Protein AF-A0A950SXI9-F1 (afdb_monomer_lite)

Foldseek 3Di:
DDDPVPDDDPVVVVLVVCCQALPQVSCCVQVVDGRDPHRHHNHVLVVDDDQDALCLLVLVVVLPPPADEEEDQDDRSVVVSVQVVNCVRNVHRSHQYYHYVVNPNFLDLVSVVVRCVSVVDQEEEDEDADPRQLNSLVVCVVPDDPNDHYYAYEHQYCDPVCPVVVVVSPHPHYHVGPSCVSVVSCVVVPPDDD

Radius of gyration: 19.96 Å; chains: 1; bounding box: 54×40×53 Å

Sequence (194 aa):
MVPASALPDYAVIGDLYHEYYWGAEEFRKRFGHEPRYLPDEQGLVHLEEMLYAPDFPERVRKAGIRHMGMITGRVGPEVDSALERMEAYSGERWWEVVIPADICAKPSPQALRMAINAVGALGGLFIGDTADDHDFVRYYREGKTVEEPEILGAMLVINEEEVELYKQRGADLIVSSVEDLLDCLLENMGVRSV

Structure (mmCIF, N/CA/C/O backbone):
data_AF-A0A950SXI9-F1
#
_entry.id   AF-A0A950SXI9-F1
#
loop_
_atom_site.group_PDB
_atom_site.id
_atom_site.type_symbol
_atom_site.label_atom_id
_atom_site.label_alt_id
_atom_site.label_comp_id
_atom_site.label_asym_id
_atom_site.label_entity_id
_atom_site.label_seq_id
_atom_site.pdbx_PDB_ins_code
_atom_site.Cartn_x
_atom_site.Cartn_y
_atom_site.Cartn_z
_atom_site.occupancy
_atom_site.B_iso_or_equiv
_atom_site.auth_seq_id
_atom_site.auth_comp_id
_atom_site.auth_asym_id
_atom_site.auth_atom_id
_atom_site.pdbx_PDB_model_num
ATOM 1 N N . MET A 1 1 ? 35.842 16.375 -10.011 1.00 79.94 1 MET A N 1
ATOM 2 C CA . MET A 1 1 ? 34.504 16.815 -10.459 1.00 79.94 1 MET A CA 1
ATOM 3 C C . MET A 1 1 ? 34.258 16.167 -11.810 1.00 79.94 1 MET A C 1
ATOM 5 O O . MET A 1 1 ? 35.128 16.281 -12.665 1.00 79.94 1 MET A O 1
ATOM 9 N N . VAL A 1 2 ? 33.171 15.411 -11.963 1.00 81.94 2 VAL A N 1
ATOM 10 C CA . VAL A 1 2 ? 32.841 14.740 -13.232 1.00 81.94 2 VAL A CA 1
ATOM 11 C C . VAL A 1 2 ? 32.305 15.797 -14.212 1.00 81.94 2 VAL A C 1
ATOM 13 O O . VAL A 1 2 ? 31.485 16.613 -13.789 1.00 81.94 2 VAL A O 1
ATOM 16 N N . PRO A 1 3 ? 32.771 15.856 -15.475 1.00 90.38 3 PRO A N 1
ATOM 17 C CA . PRO A 1 3 ? 32.240 16.795 -16.464 1.00 90.38 3 PRO A CA 1
ATOM 18 C C . PRO A 1 3 ? 30.741 16.584 -16.692 1.00 90.38 3 PRO A C 1
ATOM 20 O O . PRO A 1 3 ? 30.289 15.444 -16.730 1.00 90.38 3 PRO A O 1
ATOM 23 N N . ALA A 1 4 ? 29.980 17.658 -16.920 1.00 83.44 4 ALA A N 1
ATOM 24 C CA . ALA A 1 4 ? 28.536 17.561 -17.164 1.00 83.44 4 ALA A CA 1
ATOM 25 C C . ALA A 1 4 ? 28.190 16.662 -18.367 1.00 83.44 4 ALA A C 1
ATOM 27 O O . ALA A 1 4 ? 27.194 15.954 -18.336 1.00 83.44 4 ALA A O 1
ATOM 28 N N . SER A 1 5 ? 29.050 16.622 -19.389 1.00 86.25 5 SER A N 1
ATOM 29 C CA . SER A 1 5 ? 28.902 15.739 -20.555 1.00 86.25 5 SER A CA 1
ATOM 30 C C . SER A 1 5 ? 29.117 14.250 -20.260 1.00 86.25 5 SER A C 1
ATOM 32 O O . SER A 1 5 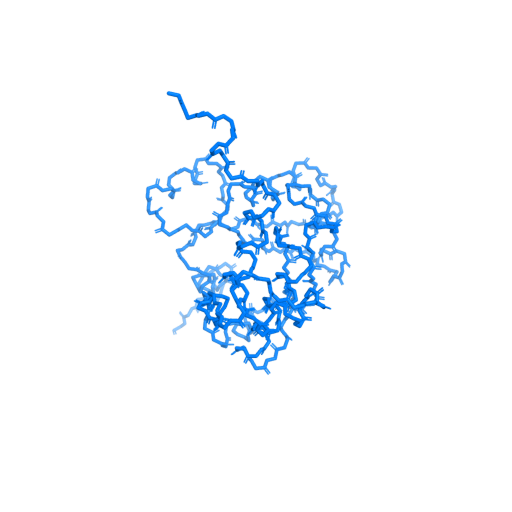? 28.838 13.422 -21.119 1.00 86.25 5 SER A O 1
ATOM 34 N N . ALA A 1 6 ? 29.647 13.910 -19.084 1.00 85.62 6 ALA A N 1
ATOM 35 C CA . ALA A 1 6 ? 29.816 12.538 -18.615 1.00 85.62 6 ALA A CA 1
ATOM 36 C C . ALA A 1 6 ? 28.732 12.129 -17.600 1.00 85.62 6 ALA A C 1
ATOM 38 O O . ALA A 1 6 ? 28.762 11.002 -17.109 1.00 85.62 6 ALA A O 1
ATOM 39 N N . LEU A 1 7 ? 27.796 13.028 -17.267 1.00 87.69 7 LEU A N 1
ATOM 40 C CA . LEU A 1 7 ? 26.631 12.689 -16.456 1.00 87.69 7 LEU A CA 1
ATOM 41 C C . LEU A 1 7 ? 25.569 12.028 -17.349 1.00 87.69 7 LEU A C 1
ATOM 43 O O . LEU A 1 7 ? 25.298 12.544 -18.435 1.00 87.69 7 LEU A O 1
ATOM 47 N N . PRO A 1 8 ? 24.966 10.907 -16.920 1.00 85.81 8 PRO A N 1
ATOM 48 C CA . PRO A 1 8 ? 23.865 10.299 -17.652 1.00 85.81 8 PRO A CA 1
ATOM 49 C C . PRO A 1 8 ? 22.666 11.243 -17.767 1.00 85.81 8 PRO A C 1
ATOM 51 O O . PRO A 1 8 ? 22.355 11.985 -16.833 1.00 85.81 8 PRO A O 1
ATOM 54 N N . ASP A 1 9 ? 21.977 11.182 -18.903 1.00 91.38 9 ASP A N 1
ATOM 55 C CA . ASP A 1 9 ? 20.706 11.876 -19.096 1.00 91.38 9 ASP A CA 1
ATOM 56 C C . ASP A 1 9 ? 19.629 11.255 -18.190 1.00 91.38 9 ASP A C 1
ATOM 58 O O . ASP A 1 9 ? 19.471 10.034 -18.142 1.00 91.38 9 ASP A O 1
ATOM 62 N N . TYR A 1 10 ? 18.897 12.094 -17.457 1.00 91.19 10 TYR A N 1
ATOM 63 C CA . TYR A 1 10 ? 17.911 11.639 -16.477 1.00 91.19 10 TYR A CA 1
ATOM 64 C C . TYR A 1 10 ? 16.765 10.839 -17.107 1.00 91.19 10 TYR A C 1
ATOM 66 O O . TYR A 1 10 ? 16.340 9.840 -16.531 1.00 91.19 10 TYR A O 1
ATOM 74 N N . ALA A 1 11 ? 16.292 11.236 -18.292 1.00 91.81 11 ALA A N 1
ATOM 75 C CA . ALA A 1 11 ? 15.234 10.512 -18.989 1.00 91.81 11 ALA A CA 1
ATOM 76 C C . ALA A 1 11 ? 15.728 9.128 -19.427 1.00 91.81 11 ALA A C 1
ATOM 78 O O . ALA A 1 11 ? 15.033 8.138 -19.234 1.00 91.81 11 ALA A O 1
ATOM 79 N N . VAL A 1 12 ? 16.974 9.044 -19.905 1.00 93.06 12 VAL A N 1
ATOM 80 C CA . VAL A 1 12 ? 17.599 7.762 -20.269 1.00 93.06 12 VAL A CA 1
ATOM 81 C C . VAL A 1 12 ? 17.732 6.836 -19.059 1.00 93.06 12 VAL A C 1
ATOM 83 O O . VAL A 1 12 ? 17.478 5.641 -19.175 1.00 93.06 12 VAL A O 1
ATOM 86 N N . ILE A 1 13 ? 18.117 7.367 -17.894 1.00 94.38 13 ILE A N 1
ATOM 87 C CA . ILE A 1 13 ? 18.177 6.572 -16.659 1.00 94.38 13 ILE A CA 1
ATOM 88 C C . ILE A 1 13 ? 16.782 6.112 -16.224 1.00 94.38 13 ILE A C 1
ATOM 90 O O . ILE A 1 13 ? 16.642 4.971 -15.792 1.00 94.38 13 ILE A O 1
ATOM 94 N N . GLY A 1 14 ? 15.764 6.964 -16.359 1.00 93.25 14 GLY A N 1
ATOM 95 C CA . GLY A 1 14 ? 14.375 6.603 -16.076 1.00 93.25 14 GLY A CA 1
ATOM 96 C C . GLY A 1 14 ? 13.875 5.460 -16.960 1.00 93.25 14 GLY A C 1
ATOM 97 O O . GLY A 1 14 ? 13.334 4.484 -16.445 1.00 93.25 14 GLY A O 1
ATOM 98 N N . ASP A 1 15 ? 14.107 5.536 -18.270 1.00 92.62 15 ASP A N 1
ATOM 99 C CA . ASP A 1 15 ? 13.732 4.473 -19.210 1.00 92.62 15 ASP A CA 1
ATOM 100 C C . ASP A 1 15 ? 14.469 3.168 -18.892 1.00 92.62 15 ASP A C 1
ATOM 102 O O . ASP A 1 15 ? 13.849 2.114 -18.779 1.00 92.62 15 ASP A O 1
ATOM 106 N N . LEU A 1 16 ? 15.785 3.241 -18.659 1.00 95.69 16 LEU A N 1
ATOM 107 C CA . LEU A 1 16 ? 16.586 2.072 -18.302 1.00 95.69 16 LEU A CA 1
ATOM 108 C C . LEU A 1 16 ? 16.106 1.425 -16.996 1.00 95.69 16 LEU A C 1
ATOM 110 O O . LEU A 1 16 ? 16.036 0.202 -16.913 1.00 95.69 16 LEU A O 1
ATOM 114 N N . TYR A 1 17 ? 15.766 2.232 -15.987 1.00 95.44 17 TYR A N 1
ATOM 115 C CA . TYR A 1 17 ? 15.197 1.747 -14.731 1.00 95.44 17 TYR A CA 1
ATOM 116 C C . TYR A 1 17 ? 13.885 0.998 -14.967 1.00 95.44 17 TYR A C 1
ATOM 118 O O . TYR A 1 17 ? 13.734 -0.120 -14.478 1.00 95.44 17 TYR A O 1
ATOM 126 N N . HIS A 1 18 ? 12.958 1.574 -15.737 1.00 95.25 18 HIS A N 1
ATOM 127 C CA . HIS A 1 18 ? 11.682 0.922 -16.016 1.00 95.25 18 HIS A CA 1
ATOM 128 C C . HIS A 1 18 ? 11.865 -0.365 -16.817 1.00 95.25 18 HIS A C 1
ATOM 130 O O . HIS A 1 18 ? 11.268 -1.374 -16.463 1.00 95.25 18 HIS A O 1
ATOM 136 N N . GLU A 1 19 ? 12.703 -0.372 -17.851 1.00 96.88 19 GLU A N 1
ATOM 137 C CA . GLU A 1 19 ? 12.958 -1.587 -18.628 1.00 96.88 19 GLU A CA 1
ATOM 138 C C . GLU A 1 19 ? 13.631 -2.678 -17.782 1.00 96.88 19 GLU A C 1
ATOM 140 O O . GLU A 1 19 ? 13.287 -3.848 -17.914 1.00 96.88 19 GLU A O 1
ATOM 145 N N . TYR A 1 20 ? 14.532 -2.312 -16.866 1.00 97.38 20 TYR A N 1
ATOM 146 C CA . TYR A 1 20 ? 15.183 -3.267 -15.964 1.00 97.38 20 TYR A CA 1
ATOM 147 C C . TYR A 1 20 ? 14.239 -3.796 -14.878 1.00 97.38 20 TYR A C 1
ATOM 149 O O . TYR A 1 20 ? 14.287 -4.969 -14.514 1.00 97.38 20 TYR A O 1
ATOM 157 N N . TYR A 1 21 ? 13.368 -2.941 -14.341 1.00 97.25 21 TYR A N 1
ATOM 158 C CA . TYR A 1 21 ? 12.413 -3.338 -13.315 1.00 97.25 21 TYR A CA 1
ATOM 159 C C . TYR A 1 21 ? 11.272 -4.173 -13.898 1.00 97.25 21 TYR A C 1
ATOM 161 O O . TYR A 1 21 ? 10.988 -5.260 -13.403 1.00 97.25 21 TYR A O 1
ATOM 169 N N . TRP A 1 22 ? 10.638 -3.694 -14.963 1.00 97.38 22 TRP A N 1
ATOM 170 C CA . TRP A 1 22 ? 9.491 -4.359 -15.572 1.00 97.38 22 TRP A CA 1
ATOM 171 C C . TRP A 1 22 ? 9.898 -5.539 -16.452 1.00 97.38 22 TRP A C 1
ATOM 173 O O . TRP A 1 22 ? 9.162 -6.514 -16.529 1.00 97.38 22 TRP A O 1
ATOM 183 N N . GLY A 1 23 ? 11.062 -5.478 -17.097 1.00 97.38 23 GLY A N 1
ATOM 184 C CA . GLY A 1 23 ? 11.413 -6.421 -18.152 1.00 97.38 23 GLY A CA 1
ATOM 185 C C . GLY A 1 23 ? 10.604 -6.184 -19.423 1.00 97.38 23 GLY A C 1
ATOM 186 O O . GLY A 1 23 ? 9.580 -5.500 -19.433 1.00 97.38 23 GLY A O 1
ATOM 187 N N . ALA A 1 24 ? 11.055 -6.757 -20.532 1.00 96.88 24 ALA A N 1
ATOM 188 C CA . ALA A 1 24 ? 10.532 -6.458 -21.859 1.00 96.88 24 ALA A CA 1
ATOM 189 C C . ALA A 1 24 ? 9.044 -6.807 -22.039 1.00 96.88 24 ALA A C 1
ATOM 191 O O . ALA A 1 24 ? 8.337 -6.147 -22.805 1.00 96.88 24 ALA A O 1
ATOM 192 N N . GLU A 1 25 ? 8.554 -7.863 -21.385 1.00 96.00 25 GLU A N 1
ATOM 193 C CA . GLU A 1 25 ? 7.154 -8.293 -21.487 1.00 96.00 25 GLU A CA 1
ATOM 194 C C . GLU A 1 25 ? 6.206 -7.355 -20.736 1.00 96.00 25 GLU A C 1
ATOM 196 O O . GLU A 1 25 ? 5.312 -6.770 -21.357 1.00 96.00 25 GLU A O 1
ATOM 201 N N . GLU A 1 26 ? 6.414 -7.158 -19.430 1.00 96.56 26 GLU A N 1
ATOM 202 C CA . GLU A 1 26 ? 5.565 -6.247 -18.661 1.00 96.56 26 GLU A CA 1
ATOM 203 C C . GLU A 1 26 ? 5.735 -4.807 -19.143 1.00 96.56 26 GLU A C 1
ATOM 205 O O . GLU A 1 26 ? 4.747 -4.085 -19.232 1.00 96.56 26 GLU A O 1
ATOM 210 N N . PHE A 1 27 ? 6.931 -4.385 -19.562 1.00 96.69 27 PHE A N 1
ATOM 211 C CA . PHE A 1 27 ? 7.122 -3.039 -20.097 1.00 96.69 27 PHE A CA 1
ATOM 212 C C . PHE A 1 27 ? 6.216 -2.772 -21.311 1.00 96.69 27 PHE A C 1
ATOM 214 O O . PHE A 1 27 ? 5.478 -1.785 -21.335 1.00 96.69 27 PHE A O 1
ATOM 221 N N . ARG A 1 28 ? 6.160 -3.699 -22.277 1.00 96.19 28 ARG A N 1
ATOM 222 C CA . ARG A 1 28 ? 5.234 -3.593 -23.420 1.00 96.19 28 ARG A CA 1
ATOM 223 C C . ARG A 1 28 ? 3.775 -3.583 -22.978 1.00 96.19 28 ARG A C 1
ATOM 225 O O . ARG A 1 28 ? 3.001 -2.760 -23.465 1.00 96.19 28 ARG A O 1
ATOM 232 N N . LYS A 1 29 ? 3.399 -4.473 -22.054 1.00 95.75 29 LYS A N 1
ATOM 233 C CA . LYS A 1 29 ? 2.027 -4.570 -21.528 1.00 95.75 29 LYS A CA 1
ATOM 234 C C . LYS A 1 29 ? 1.579 -3.270 -20.852 1.00 95.75 29 LYS A C 1
ATOM 236 O O . LYS A 1 29 ? 0.444 -2.849 -21.050 1.00 95.75 29 LYS A O 1
ATOM 241 N N . ARG A 1 30 ? 2.450 -2.653 -20.052 1.00 94.38 30 ARG A N 1
ATOM 242 C CA . ARG A 1 30 ? 2.121 -1.510 -19.188 1.00 94.38 30 ARG A CA 1
ATOM 243 C C . ARG A 1 30 ? 2.287 -0.154 -19.866 1.00 94.38 30 ARG A C 1
ATOM 245 O O . ARG A 1 30 ? 1.476 0.736 -19.634 1.00 94.38 30 ARG A O 1
ATOM 252 N N . PHE A 1 31 ? 3.323 0.007 -20.687 1.00 92.56 31 PHE A N 1
ATOM 253 C CA . PHE A 1 31 ? 3.680 1.290 -21.303 1.00 92.56 31 PHE A CA 1
ATOM 254 C C . PHE A 1 31 ? 3.304 1.361 -22.789 1.00 92.56 31 PHE A C 1
ATOM 256 O O . PHE A 1 31 ? 3.272 2.445 -23.369 1.00 92.56 31 PHE A O 1
ATOM 263 N N . GLY A 1 32 ? 2.957 0.229 -23.414 1.00 93.69 32 GLY A N 1
ATOM 264 C CA . GLY A 1 32 ? 2.407 0.190 -24.771 1.00 93.69 32 GLY A CA 1
ATOM 265 C C . GLY A 1 32 ? 3.423 0.447 -25.886 1.00 93.69 32 GLY A C 1
ATOM 266 O O . GLY A 1 32 ? 3.027 0.727 -27.018 1.00 93.69 32 GLY A O 1
ATOM 267 N N . HIS A 1 33 ? 4.721 0.363 -25.592 1.00 93.31 33 HIS A N 1
ATOM 268 C CA . HIS A 1 33 ? 5.786 0.483 -26.582 1.00 93.31 33 HIS A CA 1
ATOM 269 C C . HIS A 1 33 ? 6.954 -0.461 -26.282 1.00 93.31 33 HIS A C 1
ATOM 271 O O . HIS A 1 33 ? 7.044 -1.052 -25.208 1.00 93.31 33 HIS A O 1
ATOM 277 N N . GLU A 1 34 ? 7.839 -0.620 -27.265 1.00 96.12 34 GLU A N 1
ATOM 278 C CA . GLU A 1 34 ? 8.985 -1.521 -27.167 1.00 96.12 34 GLU A CA 1
ATOM 279 C C . GLU A 1 34 ? 10.069 -0.964 -26.223 1.00 96.12 34 GLU A C 1
ATOM 281 O O . GLU A 1 34 ? 10.315 0.252 -26.243 1.00 96.12 34 GLU A O 1
ATOM 286 N N . PRO A 1 35 ? 10.730 -1.831 -25.430 1.00 96.56 35 PRO A N 1
ATOM 287 C CA . PRO A 1 35 ? 11.958 -1.486 -24.719 1.00 96.56 35 PRO A CA 1
ATOM 288 C C . PRO A 1 35 ? 13.078 -1.156 -25.713 1.00 96.56 35 PRO A C 1
ATOM 290 O O . PRO A 1 35 ? 13.243 -1.801 -26.752 1.00 96.56 35 PRO A O 1
ATOM 293 N N . ARG A 1 36 ? 13.867 -0.133 -25.400 1.00 96.06 36 ARG A N 1
ATOM 294 C CA . ARG A 1 36 ? 14.953 0.365 -26.246 1.00 96.06 36 ARG A CA 1
ATOM 295 C C . ARG A 1 36 ? 16.319 -0.156 -25.819 1.00 96.06 36 ARG A C 1
ATOM 297 O O . ARG A 1 36 ? 17.184 -0.347 -26.675 1.00 96.06 36 ARG A O 1
ATOM 304 N N . TYR A 1 37 ? 16.546 -0.290 -24.519 1.00 95.69 37 TYR A N 1
ATOM 305 C CA . TYR A 1 37 ? 17.862 -0.524 -23.931 1.00 95.69 37 TYR A CA 1
ATOM 306 C C . TYR A 1 37 ? 18.055 -1.977 -23.498 1.00 95.69 37 TYR A C 1
ATOM 308 O O . TYR A 1 37 ? 19.161 -2.501 -23.621 1.00 95.69 37 TYR A O 1
ATOM 316 N N . LEU A 1 38 ? 16.989 -2.623 -23.029 1.00 96.25 38 LEU A N 1
ATOM 317 C CA . LEU A 1 38 ? 16.988 -3.966 -22.457 1.00 96.25 38 LEU A CA 1
ATOM 318 C C . LEU A 1 38 ? 15.859 -4.827 -23.065 1.00 96.25 38 LEU A C 1
ATOM 320 O O . LEU A 1 38 ? 14.941 -5.245 -22.361 1.00 96.25 38 LEU A O 1
ATOM 324 N N . PRO A 1 39 ? 15.899 -5.107 -24.382 1.00 95.69 39 PRO A N 1
ATOM 325 C CA . PRO A 1 39 ? 14.790 -5.752 -25.088 1.00 95.69 39 PRO A CA 1
ATOM 326 C C . PRO A 1 39 ? 14.561 -7.225 -24.739 1.00 95.69 39 PRO A C 1
ATOM 328 O O . PRO A 1 39 ? 13.491 -7.754 -25.029 1.00 95.69 39 PRO A O 1
ATOM 331 N N . ASP A 1 40 ? 15.542 -7.866 -24.107 1.00 95.88 40 ASP A N 1
ATOM 332 C CA . ASP A 1 40 ? 15.507 -9.284 -23.739 1.00 95.88 40 ASP A CA 1
ATOM 333 C C . ASP A 1 40 ? 15.465 -9.499 -22.212 1.00 95.88 40 ASP A C 1
ATOM 335 O O . ASP A 1 40 ? 15.558 -10.633 -21.743 1.00 95.88 40 ASP A O 1
ATOM 339 N N . GLU A 1 41 ? 15.363 -8.424 -21.423 1.00 96.50 41 GLU A N 1
ATOM 340 C CA . GLU A 1 41 ? 15.402 -8.504 -19.960 1.00 96.50 41 GLU A CA 1
ATOM 341 C C . GLU A 1 41 ? 14.089 -9.053 -19.395 1.00 96.50 41 GLU A C 1
ATOM 343 O O . GLU A 1 41 ? 13.002 -8.671 -19.836 1.00 96.50 41 GLU A O 1
ATOM 348 N N . GLN A 1 42 ? 14.185 -9.940 -18.401 1.00 95.69 42 GLN A N 1
ATOM 349 C CA . GLN A 1 42 ? 13.002 -10.554 -17.795 1.00 95.69 42 GLN A CA 1
ATOM 350 C C . GLN A 1 42 ? 12.310 -9.603 -16.817 1.00 95.69 42 GLN A C 1
ATOM 352 O O . GLN A 1 42 ? 11.089 -9.624 -16.716 1.00 95.69 42 GLN A O 1
ATOM 357 N N . GLY A 1 43 ? 13.075 -8.758 -16.126 1.00 96.62 43 GLY A N 1
ATOM 358 C CA . GLY A 1 43 ? 12.544 -7.797 -15.167 1.00 96.62 43 GLY A CA 1
ATOM 359 C C . GLY A 1 43 ? 12.546 -8.296 -13.725 1.00 96.62 43 GLY A C 1
ATOM 360 O O . GLY A 1 43 ? 12.283 -9.465 -13.431 1.00 96.62 43 GLY A O 1
ATOM 361 N N . LEU A 1 44 ? 12.817 -7.378 -12.798 1.00 96.62 44 LEU A N 1
ATOM 362 C CA . LEU A 1 44 ? 12.802 -7.632 -11.355 1.00 96.62 44 LEU A CA 1
ATOM 363 C C . LEU A 1 44 ? 11.394 -7.694 -10.751 1.00 96.62 44 LEU A C 1
ATOM 365 O O . LEU A 1 44 ? 11.236 -8.246 -9.666 1.00 96.62 44 LEU A O 1
ATOM 369 N N . VAL A 1 45 ? 10.369 -7.187 -11.438 1.00 95.06 45 VAL A N 1
ATOM 370 C CA . VAL A 1 45 ? 8.973 -7.195 -10.968 1.00 95.06 45 VAL A CA 1
ATOM 371 C C . VAL A 1 45 ? 8.479 -8.606 -10.629 1.00 95.06 45 VAL A C 1
ATOM 373 O O . VAL A 1 45 ? 7.645 -8.798 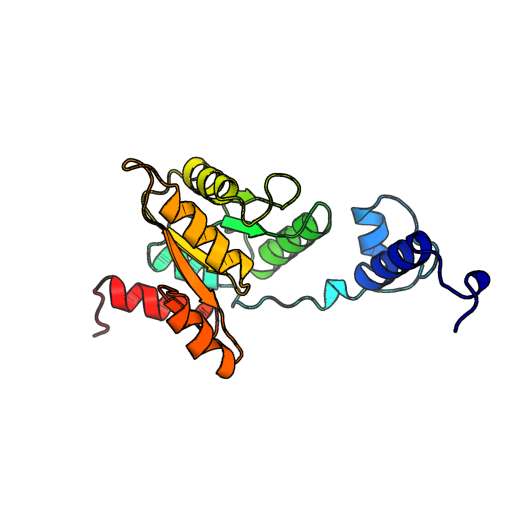-9.745 1.00 95.06 45 VAL A O 1
ATOM 376 N N . HIS A 1 46 ? 9.028 -9.634 -11.281 1.00 91.38 46 HIS A N 1
ATOM 377 C CA . HIS A 1 46 ? 8.679 -11.022 -10.996 1.00 91.38 46 HIS A CA 1
ATOM 378 C C . HIS A 1 46 ? 9.184 -11.517 -9.639 1.00 91.38 46 HIS A C 1
ATOM 380 O O . HIS A 1 46 ? 8.607 -12.470 -9.113 1.00 91.38 46 HIS A O 1
ATOM 386 N N . LEU A 1 47 ? 10.194 -10.853 -9.075 1.00 94.50 47 LEU A N 1
ATOM 387 C CA . LEU A 1 47 ? 10.790 -11.150 -7.776 1.00 94.50 47 LEU A CA 1
ATOM 388 C C . LEU A 1 47 ? 10.069 -10.457 -6.611 1.00 94.50 47 LEU A C 1
ATOM 390 O O . LEU A 1 47 ? 10.467 -10.662 -5.470 1.00 94.50 47 LEU A O 1
ATOM 394 N N . GLU A 1 48 ? 9.032 -9.646 -6.858 1.00 94.12 48 GLU A N 1
ATOM 395 C CA . GLU A 1 48 ? 8.215 -9.110 -5.764 1.00 94.12 48 GLU A CA 1
ATOM 396 C C . GLU A 1 48 ? 7.526 -10.249 -4.997 1.00 94.12 48 GLU A C 1
ATOM 398 O O . GLU A 1 48 ? 6.841 -11.092 -5.593 1.00 94.12 48 GLU A O 1
ATOM 403 N N . GLU A 1 49 ? 7.669 -10.229 -3.673 1.00 94.38 49 GLU A N 1
ATOM 404 C CA . GLU A 1 49 ? 7.106 -11.216 -2.753 1.00 94.38 49 GLU A CA 1
ATOM 405 C C . GLU A 1 49 ? 5.889 -10.656 -2.008 1.00 94.38 49 GLU A C 1
ATOM 407 O O . GLU A 1 49 ? 5.813 -9.466 -1.697 1.00 94.38 49 GLU A O 1
ATOM 412 N N . MET A 1 50 ? 4.935 -11.534 -1.694 1.00 95.31 50 MET A N 1
ATOM 413 C CA . MET A 1 50 ? 3.822 -11.198 -0.806 1.00 95.31 50 MET A CA 1
ATOM 414 C C . MET A 1 50 ? 4.260 -11.385 0.642 1.00 95.31 50 MET A C 1
ATOM 416 O O . MET A 1 50 ? 4.773 -12.440 1.007 1.00 95.31 50 MET A O 1
ATOM 420 N N . LEU A 1 51 ? 4.017 -10.373 1.472 1.00 93.50 51 LEU A N 1
ATOM 421 C CA . LEU A 1 51 ? 4.392 -10.373 2.891 1.00 93.50 51 LEU A CA 1
ATOM 422 C C . LEU A 1 51 ? 3.287 -10.931 3.808 1.00 93.50 51 LEU A C 1
ATOM 424 O O . LEU A 1 51 ? 3.270 -10.651 5.002 1.00 93.50 51 LEU A O 1
ATOM 428 N N . TYR A 1 52 ? 2.347 -11.692 3.247 1.00 94.44 52 TYR A N 1
ATOM 429 C CA . TYR A 1 52 ? 1.239 -12.345 3.947 1.00 94.44 52 TYR A CA 1
ATOM 430 C C . TYR A 1 52 ? 0.986 -13.721 3.332 1.00 94.44 52 TYR A C 1
ATOM 432 O O . TYR A 1 52 ? 1.287 -13.929 2.158 1.00 94.44 52 TYR A O 1
ATOM 440 N N . ALA A 1 53 ? 0.423 -14.659 4.094 1.00 96.44 53 ALA A N 1
ATOM 441 C CA . ALA A 1 53 ? 0.048 -15.964 3.555 1.00 96.44 53 ALA A CA 1
ATOM 442 C C . ALA A 1 53 ? -1.225 -15.869 2.687 1.00 96.44 53 ALA A C 1
ATOM 444 O O . ALA A 1 53 ? -2.093 -15.050 2.982 1.00 96.44 53 ALA A O 1
ATOM 445 N N . PRO A 1 54 ? -1.418 -16.727 1.665 1.00 97.00 54 PRO A N 1
ATOM 446 C CA . PRO A 1 54 ? -2.518 -16.586 0.698 1.00 97.00 54 PRO A CA 1
ATOM 447 C C . PRO A 1 54 ? -3.927 -16.526 1.308 1.00 97.00 54 PRO A C 1
ATOM 449 O O . PRO A 1 54 ? -4.820 -15.895 0.753 1.00 97.00 54 PRO A O 1
ATOM 452 N N . ASP A 1 55 ? -4.131 -17.174 2.457 1.00 96.19 55 ASP A N 1
ATOM 453 C CA . ASP A 1 55 ? -5.406 -17.240 3.178 1.00 96.19 55 ASP A CA 1
ATOM 454 C C . ASP A 1 55 ? -5.595 -16.107 4.208 1.00 96.19 55 ASP A C 1
ATOM 456 O O . ASP A 1 55 ? -6.624 -16.045 4.887 1.00 96.19 55 ASP A O 1
ATOM 460 N N . PHE A 1 56 ? -4.615 -15.209 4.355 1.00 95.31 56 PHE A N 1
ATOM 461 C CA . PHE A 1 56 ? -4.644 -14.115 5.327 1.00 95.31 56 PHE A CA 1
ATOM 462 C C . PHE A 1 56 ? -5.908 -13.248 5.222 1.00 95.31 56 PHE A C 1
ATOM 464 O O . PHE A 1 56 ? -6.560 -13.047 6.251 1.00 95.31 56 PHE A O 1
ATOM 471 N N . PRO A 1 57 ? -6.353 -12.799 4.028 1.00 95.19 57 PRO A N 1
ATOM 472 C CA . PRO A 1 57 ? -7.566 -11.988 3.925 1.00 95.19 57 PRO A CA 1
ATOM 473 C C . PRO A 1 57 ? -8.826 -12.734 4.396 1.00 95.19 57 PRO A C 1
ATOM 475 O O . PRO A 1 57 ? -9.714 -12.143 5.018 1.00 95.19 57 PRO A O 1
ATOM 478 N N . GLU A 1 58 ? -8.904 -14.049 4.160 1.00 94.50 58 GLU A N 1
ATOM 479 C CA . GLU A 1 58 ? -10.002 -14.884 4.655 1.00 94.50 58 GLU A CA 1
ATOM 480 C C . GLU A 1 58 ? -9.980 -14.960 6.189 1.00 94.50 58 GLU A C 1
ATOM 482 O O . GLU A 1 58 ? -11.021 -14.820 6.839 1.00 94.50 58 GLU A O 1
ATOM 487 N N . ARG A 1 59 ? -8.794 -15.140 6.785 1.00 94.62 59 ARG A N 1
ATOM 488 C CA . ARG A 1 59 ? -8.611 -15.161 8.245 1.00 94.62 59 ARG A CA 1
ATOM 489 C C . ARG A 1 59 ? -8.988 -13.823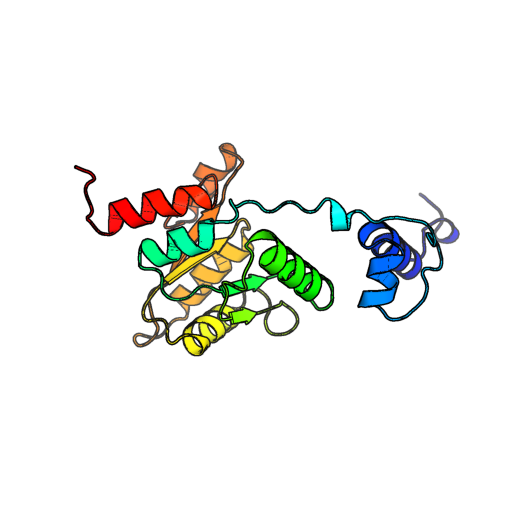 8.884 1.00 94.62 59 ARG A C 1
ATOM 491 O O . ARG A 1 59 ? -9.721 -13.818 9.873 1.00 94.62 59 ARG A O 1
ATOM 498 N N . VAL A 1 60 ? -8.594 -12.703 8.281 1.00 93.44 60 VAL A N 1
ATOM 499 C CA . VAL A 1 60 ? -8.976 -11.348 8.717 1.00 93.44 60 VAL A CA 1
ATOM 500 C C . VAL A 1 60 ? -10.497 -11.155 8.671 1.00 93.44 60 VAL A C 1
ATOM 502 O O . VAL A 1 60 ? -11.091 -10.661 9.634 1.00 93.44 60 VAL A O 1
ATOM 505 N N . ARG A 1 61 ? -11.167 -11.636 7.614 1.00 92.88 61 ARG A N 1
ATOM 506 C CA . ARG A 1 61 ? -12.639 -11.620 7.527 1.00 92.88 61 ARG A CA 1
ATOM 507 C C . ARG A 1 61 ? -13.307 -12.490 8.589 1.00 92.88 61 ARG A C 1
ATOM 509 O O . ARG A 1 61 ? -14.280 -12.055 9.208 1.00 92.88 61 ARG A O 1
ATOM 516 N N . LYS A 1 62 ? -12.784 -13.692 8.852 1.00 92.62 62 LYS A N 1
ATOM 517 C CA . LYS A 1 62 ? -13.270 -14.579 9.931 1.00 92.62 62 LYS A CA 1
ATOM 518 C C . LYS A 1 62 ? -13.093 -13.958 11.316 1.00 92.62 62 LYS A C 1
ATOM 520 O O . LYS A 1 62 ? -13.934 -14.183 12.183 1.00 92.62 62 LYS A O 1
ATOM 525 N N . ALA A 1 63 ? -12.059 -13.140 11.498 1.00 91.12 63 ALA A N 1
ATOM 526 C CA . ALA A 1 63 ? -11.850 -12.333 12.694 1.00 91.12 63 ALA A CA 1
ATOM 527 C C . ALA A 1 63 ? -12.786 -11.107 12.776 1.00 91.12 63 ALA A C 1
ATOM 529 O O . ALA A 1 63 ? -12.6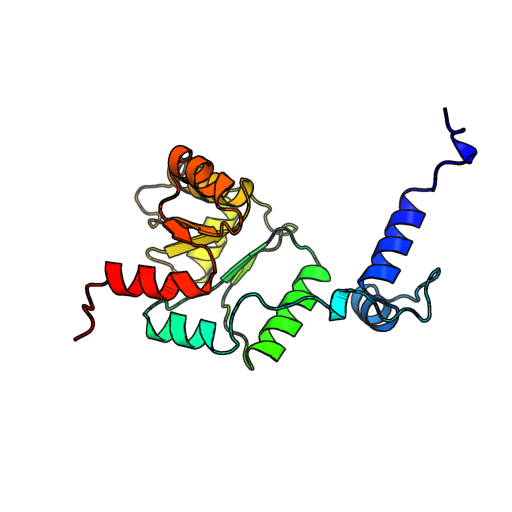84 -10.324 13.706 1.00 91.12 63 ALA A O 1
ATOM 530 N N . GLY A 1 64 ? -13.730 -10.922 11.848 1.00 90.25 64 GLY A N 1
ATOM 531 C CA . GLY A 1 64 ? -14.776 -9.900 11.949 1.00 90.25 64 GLY A CA 1
ATOM 532 C C . GLY A 1 64 ? -14.482 -8.584 11.228 1.00 90.25 64 GLY A C 1
ATOM 533 O O . GLY A 1 64 ? -15.352 -7.708 11.208 1.00 90.25 64 GLY A O 1
ATOM 534 N N . ILE A 1 65 ? -13.322 -8.445 10.578 1.00 92.12 65 ILE A N 1
ATOM 535 C CA . ILE A 1 65 ? -13.028 -7.305 9.702 1.00 92.12 65 ILE A CA 1
ATOM 536 C C . ILE A 1 65 ? -13.769 -7.493 8.377 1.00 92.12 65 ILE A C 1
ATOM 538 O O . ILE A 1 65 ? -13.469 -8.381 7.586 1.00 92.12 65 ILE A O 1
ATOM 542 N N . ARG A 1 66 ? -14.780 -6.658 8.133 1.00 91.19 66 ARG A N 1
ATOM 543 C CA . ARG A 1 66 ? -15.687 -6.829 6.984 1.00 91.19 66 ARG A CA 1
ATOM 544 C C . ARG A 1 66 ? -15.160 -6.243 5.684 1.00 91.19 66 ARG A C 1
ATOM 546 O O . ARG A 1 66 ? -15.532 -6.726 4.622 1.00 91.19 66 ARG A O 1
ATOM 553 N N . HIS A 1 67 ? -14.353 -5.194 5.791 1.00 96.00 67 HIS A N 1
ATOM 554 C CA . HIS A 1 67 ? -13.884 -4.408 4.661 1.00 96.00 67 HIS A CA 1
ATOM 555 C C . HIS A 1 67 ? -12.374 -4.256 4.741 1.00 96.00 67 HIS A C 1
ATOM 557 O O . HIS A 1 67 ? -11.831 -3.986 5.813 1.00 96.00 67 HIS A O 1
ATOM 563 N N . MET A 1 68 ? -11.717 -4.423 3.603 1.00 96.69 68 MET A N 1
ATOM 564 C CA . MET A 1 68 ? -10.283 -4.290 3.428 1.00 96.69 68 MET A CA 1
ATOM 565 C C . MET A 1 68 ? -10.003 -3.430 2.198 1.00 96.69 68 MET A C 1
ATOM 567 O O . MET A 1 68 ? -10.725 -3.431 1.199 1.00 96.69 68 MET A O 1
ATOM 571 N N . GLY A 1 69 ? -8.930 -2.662 2.268 1.00 96.81 69 GLY A N 1
ATOM 572 C CA . GLY A 1 69 ? -8.557 -1.757 1.199 1.00 96.81 69 GLY A CA 1
ATOM 573 C C . GLY A 1 69 ? -7.112 -1.332 1.312 1.00 96.81 69 GLY A C 1
ATOM 574 O O . GLY A 1 69 ? -6.427 -1.663 2.278 1.00 96.81 69 GLY A O 1
ATOM 575 N N . MET A 1 70 ? -6.655 -0.601 0.305 1.00 97.31 70 MET A N 1
ATOM 576 C CA . MET A 1 70 ? -5.268 -0.169 0.198 1.00 97.31 70 MET A CA 1
ATOM 577 C C . MET A 1 70 ? -5.190 1.319 -0.107 1.00 97.31 70 MET A C 1
ATOM 579 O O . MET A 1 70 ? -5.932 1.837 -0.939 1.00 97.31 70 MET A O 1
ATOM 583 N N . ILE A 1 71 ? -4.252 1.993 0.547 1.00 97.69 71 ILE A N 1
ATOM 584 C CA . ILE A 1 71 ? -3.855 3.368 0.247 1.00 97.69 71 ILE A CA 1
ATOM 585 C C . ILE A 1 71 ? -2.350 3.323 0.015 1.00 97.69 71 ILE A C 1
ATOM 587 O O . ILE A 1 71 ? -1.606 2.941 0.914 1.00 97.69 71 ILE A O 1
ATOM 591 N N . THR A 1 72 ? -1.897 3.640 -1.196 1.00 96.31 72 THR A N 1
ATOM 592 C CA . THR A 1 72 ? -0.523 3.343 -1.626 1.00 96.31 72 THR A CA 1
ATOM 593 C C . THR A 1 72 ? 0.163 4.541 -2.267 1.00 96.31 72 THR A C 1
ATOM 595 O O . THR A 1 72 ? -0.478 5.388 -2.884 1.00 96.31 72 THR A O 1
ATOM 598 N N . GLY A 1 73 ? 1.490 4.593 -2.118 1.00 95.50 73 GLY A N 1
ATOM 599 C CA . GLY A 1 73 ? 2.360 5.525 -2.836 1.00 95.50 73 GLY A CA 1
ATOM 600 C C . GLY A 1 73 ? 2.538 5.174 -4.318 1.00 95.50 73 GLY A C 1
ATOM 601 O O . GLY A 1 73 ? 2.968 6.022 -5.094 1.00 95.50 73 GLY A O 1
ATOM 602 N N . ARG A 1 74 ? 2.201 3.936 -4.710 1.00 95.31 74 ARG A N 1
ATOM 603 C CA . ARG A 1 74 ? 2.278 3.462 -6.098 1.00 95.31 74 ARG A CA 1
ATOM 604 C C . ARG A 1 74 ? 1.283 4.217 -6.987 1.00 95.31 74 ARG A C 1
ATOM 606 O O . ARG A 1 74 ? 0.218 4.638 -6.526 1.00 95.31 74 ARG A O 1
ATOM 613 N N . VAL A 1 75 ? 1.621 4.339 -8.271 1.00 95.25 75 VAL A N 1
ATOM 614 C CA . VAL A 1 75 ? 0.785 4.969 -9.308 1.00 95.25 75 VAL A CA 1
ATOM 615 C C . VAL A 1 75 ? 0.720 4.109 -10.569 1.00 95.25 75 VAL A C 1
ATOM 617 O O . VAL A 1 75 ? 1.633 3.327 -10.839 1.00 95.25 75 VAL A O 1
ATOM 620 N N . GLY A 1 76 ? -0.355 4.268 -11.347 1.00 94.31 76 GLY A N 1
ATOM 621 C CA . GLY A 1 76 ? -0.510 3.658 -12.671 1.00 94.31 76 GLY A CA 1
ATOM 622 C C . GLY A 1 76 ? -0.096 2.173 -12.737 1.00 94.31 76 GLY A C 1
ATOM 623 O O . GLY A 1 76 ? -0.595 1.374 -11.940 1.00 94.31 76 GLY A O 1
ATOM 624 N N . PRO A 1 77 ? 0.839 1.792 -13.636 1.00 94.25 77 PRO A N 1
ATOM 625 C CA . PRO A 1 77 ? 1.268 0.404 -13.815 1.00 94.25 77 PRO A CA 1
ATOM 626 C C . PRO A 1 77 ? 1.691 -0.345 -12.551 1.00 94.25 77 PRO A C 1
ATOM 628 O O . PRO A 1 77 ? 1.455 -1.549 -12.453 1.00 94.25 77 PRO A O 1
ATOM 631 N N . GLU A 1 78 ? 2.313 0.340 -11.588 1.00 95.44 78 GLU A N 1
ATOM 632 C CA . GLU A 1 78 ? 2.760 -0.279 -10.334 1.00 95.44 78 GLU A CA 1
ATOM 633 C C . GLU A 1 78 ? 1.586 -0.764 -9.484 1.00 95.44 78 GLU A C 1
ATOM 635 O O . GLU A 1 78 ? 1.675 -1.810 -8.837 1.00 95.44 78 GLU A O 1
ATOM 640 N N . VAL A 1 79 ? 0.481 -0.014 -9.500 1.00 96.62 79 VAL A N 1
ATOM 641 C CA . VAL A 1 79 ? -0.752 -0.376 -8.798 1.00 96.62 79 VAL A CA 1
ATOM 642 C C . VAL A 1 79 ? -1.377 -1.567 -9.498 1.00 96.62 79 VAL A C 1
ATOM 644 O O . VAL A 1 79 ? -1.600 -2.591 -8.862 1.00 96.62 79 VAL A O 1
ATOM 647 N N . ASP A 1 80 ? -1.581 -1.471 -10.810 1.00 95.31 80 ASP A N 1
ATOM 648 C CA . ASP A 1 80 ? -2.209 -2.536 -11.591 1.00 95.31 80 ASP A CA 1
ATOM 649 C C . ASP A 1 80 ? -1.447 -3.862 -11.452 1.00 95.31 80 ASP A C 1
ATOM 651 O O . ASP A 1 80 ? -2.053 -4.918 -11.295 1.00 95.31 80 ASP A O 1
ATOM 655 N N . SER A 1 81 ? -0.111 -3.816 -11.473 1.00 96.19 81 SER A N 1
ATOM 656 C CA . SER A 1 81 ? 0.737 -5.002 -11.309 1.00 96.19 81 SER A CA 1
ATOM 657 C C . SER A 1 81 ? 0.601 -5.610 -9.920 1.00 96.19 81 SER A C 1
ATOM 659 O O . SER A 1 81 ? 0.406 -6.819 -9.789 1.00 96.19 81 SER A O 1
ATOM 661 N N . ALA A 1 82 ? 0.634 -4.771 -8.880 1.00 96.06 82 ALA A N 1
ATOM 662 C CA . ALA A 1 82 ? 0.444 -5.230 -7.512 1.00 96.06 82 ALA A CA 1
ATOM 663 C C . ALA A 1 82 ? -0.916 -5.917 -7.346 1.00 96.06 82 ALA A C 1
ATOM 665 O O . ALA A 1 82 ? -0.983 -7.019 -6.805 1.00 96.06 82 ALA A O 1
ATOM 666 N N . LEU A 1 83 ? -1.994 -5.290 -7.833 1.00 97.00 83 LEU A N 1
ATOM 667 C CA . LEU A 1 83 ? -3.353 -5.821 -7.731 1.00 97.00 83 LEU A CA 1
ATOM 668 C C . LEU A 1 83 ? -3.486 -7.168 -8.456 1.00 97.00 83 LEU A C 1
ATOM 670 O O . LEU A 1 83 ? -3.951 -8.132 -7.855 1.00 97.00 83 LEU A O 1
ATOM 674 N N . GLU A 1 84 ? -3.020 -7.268 -9.705 1.00 96.44 84 GLU A N 1
ATOM 675 C CA . GLU A 1 84 ? -3.041 -8.527 -10.464 1.00 96.44 84 GLU A CA 1
ATOM 676 C C . GLU A 1 84 ? -2.293 -9.649 -9.728 1.00 96.44 84 GLU A C 1
ATOM 678 O O . GLU A 1 84 ? -2.798 -10.768 -9.614 1.00 96.44 84 GLU A O 1
ATOM 683 N N . ARG A 1 85 ? -1.103 -9.356 -9.185 1.00 95.88 85 ARG A N 1
ATOM 684 C CA . ARG A 1 85 ? -0.312 -10.338 -8.431 1.00 95.88 85 ARG A CA 1
ATOM 685 C C . ARG A 1 85 ? -0.997 -10.739 -7.129 1.00 95.88 85 ARG A C 1
ATOM 687 O O . ARG A 1 85 ? -0.989 -11.920 -6.798 1.00 95.88 85 ARG A O 1
ATOM 694 N N . MET A 1 86 ? -1.578 -9.794 -6.390 1.00 97.06 86 MET A N 1
ATOM 695 C CA . MET A 1 86 ? -2.257 -10.078 -5.120 1.00 97.06 86 MET A CA 1
ATOM 696 C C . MET A 1 86 ? -3.509 -10.930 -5.314 1.00 97.06 86 MET A C 1
ATOM 698 O O . MET A 1 86 ? -3.729 -11.862 -4.540 1.00 97.06 86 MET A O 1
ATOM 702 N N . GLU A 1 87 ? -4.301 -10.647 -6.351 1.00 97.56 87 GLU A N 1
ATOM 703 C CA . GLU A 1 87 ? -5.468 -11.458 -6.714 1.00 97.56 87 GLU A CA 1
ATOM 704 C C . GLU A 1 87 ? -5.041 -12.867 -7.136 1.00 97.56 87 GLU A C 1
ATOM 706 O O . GLU A 1 87 ? -5.588 -13.848 -6.638 1.00 97.56 87 GLU A O 1
ATOM 711 N N . ALA A 1 88 ? -4.010 -12.986 -7.979 1.00 96.75 88 ALA A N 1
ATOM 712 C CA . ALA A 1 88 ? -3.480 -14.286 -8.385 1.00 96.75 88 ALA A CA 1
ATOM 713 C C . ALA A 1 88 ? -2.905 -15.087 -7.203 1.00 96.75 88 ALA A C 1
ATOM 715 O O . ALA A 1 88 ? -3.121 -16.294 -7.117 1.00 96.75 88 ALA A O 1
ATOM 716 N N . TYR A 1 89 ? -2.190 -14.424 -6.290 1.00 97.31 89 TYR A N 1
ATOM 717 C CA . TYR A 1 89 ? -1.579 -15.050 -5.117 1.00 97.31 89 TYR A CA 1
ATOM 718 C C . TYR A 1 89 ? -2.620 -15.535 -4.105 1.00 97.31 89 TYR A C 1
ATOM 720 O O . TYR A 1 89 ? -2.511 -16.650 -3.601 1.00 97.31 89 TYR A O 1
ATOM 728 N N . SER A 1 90 ? -3.637 -14.714 -3.833 1.00 96.69 90 SER A N 1
ATOM 729 C CA . SER A 1 90 ? -4.691 -15.025 -2.856 1.00 96.69 90 SER A CA 1
ATOM 730 C C . SER A 1 90 ? -5.795 -15.912 -3.445 1.00 96.69 90 SER A C 1
ATOM 732 O O . SER A 1 90 ? -6.633 -16.432 -2.716 1.00 96.69 90 SER A O 1
ATOM 734 N N . GLY A 1 91 ? -5.829 -16.071 -4.771 1.00 96.88 91 GLY A N 1
ATOM 735 C CA . GLY A 1 91 ? -6.867 -16.800 -5.502 1.00 96.88 91 GLY A CA 1
ATOM 736 C C . GLY A 1 91 ? -8.167 -16.015 -5.714 1.00 96.88 91 GLY A C 1
ATOM 737 O O . GLY A 1 91 ? -9.023 -16.463 -6.476 1.00 96.88 91 GLY A O 1
ATOM 738 N N . GLU A 1 92 ? -8.315 -14.851 -5.081 1.00 95.12 92 GLU A N 1
ATOM 739 C CA . GLU A 1 92 ? -9.429 -13.928 -5.276 1.00 95.12 92 GLU A CA 1
ATOM 740 C C . GLU A 1 92 ? -9.040 -12.481 -4.947 1.00 95.12 92 GLU A C 1
ATOM 742 O O . GLU A 1 92 ? -8.116 -12.206 -4.174 1.00 95.12 92 GLU A O 1
ATOM 747 N N . ARG A 1 93 ? -9.801 -11.533 -5.496 1.00 96.81 93 ARG A N 1
ATOM 748 C CA . ARG A 1 93 ? -9.757 -10.134 -5.077 1.00 96.81 93 ARG A CA 1
ATOM 749 C C . ARG A 1 93 ? -10.393 -9.973 -3.694 1.00 96.81 93 ARG A C 1
ATOM 751 O O . ARG A 1 93 ? -11.607 -10.109 -3.539 1.00 96.81 93 ARG A O 1
ATOM 758 N N . TRP A 1 94 ? -9.592 -9.574 -2.709 1.00 95.88 94 TRP A N 1
ATOM 759 C CA . TRP A 1 94 ? -10.039 -9.405 -1.321 1.00 95.88 94 TRP A CA 1
ATOM 760 C C . TRP A 1 94 ? -10.295 -7.951 -0.889 1.00 95.88 94 TRP A C 1
ATOM 762 O O . TRP A 1 94 ? -10.825 -7.736 0.199 1.00 95.88 94 TRP A O 1
ATOM 772 N N . TRP A 1 95 ? -9.942 -6.956 -1.710 1.00 97.50 95 TRP A N 1
ATOM 773 C CA . TRP A 1 95 ? -10.107 -5.529 -1.394 1.00 97.50 95 TRP A CA 1
ATOM 774 C C . TRP A 1 95 ? -11.334 -4.896 -2.062 1.00 97.50 95 TRP A C 1
ATOM 776 O O . TRP A 1 95 ? -11.615 -5.098 -3.253 1.00 97.50 95 TRP A O 1
ATOM 786 N N . GLU A 1 96 ? -12.014 -4.020 -1.324 1.00 97.38 96 GLU A N 1
ATOM 787 C CA . GLU A 1 96 ? -13.136 -3.227 -1.831 1.00 97.38 96 GLU A CA 1
ATOM 788 C C . GLU A 1 96 ? -12.695 -1.855 -2.361 1.00 97.38 96 GLU A C 1
ATOM 790 O O . GLU A 1 96 ? -13.291 -1.347 -3.312 1.00 97.38 96 GLU A O 1
ATOM 795 N N . VAL A 1 97 ? -11.625 -1.275 -1.806 1.00 97.88 97 VAL A N 1
ATOM 796 C CA . VAL A 1 97 ? -11.149 0.071 -2.162 1.00 97.88 97 VAL A CA 1
ATOM 797 C C . VAL A 1 97 ? -9.632 0.120 -2.350 1.00 97.88 97 VAL A C 1
ATOM 799 O O . VAL A 1 97 ? -8.880 -0.487 -1.590 1.00 97.88 97 VAL A O 1
ATOM 802 N N . VAL A 1 98 ? -9.184 0.864 -3.365 1.00 98.25 98 VAL A N 1
ATOM 803 C CA . VAL A 1 98 ? -7.768 1.159 -3.631 1.00 98.25 98 VAL A CA 1
ATOM 804 C C . VAL A 1 98 ? -7.628 2.650 -3.910 1.00 98.25 98 VAL A C 1
ATOM 806 O O . VAL A 1 98 ? -8.358 3.188 -4.741 1.00 98.25 98 VAL A O 1
ATOM 809 N N . ILE A 1 99 ? -6.706 3.313 -3.216 1.00 98.12 99 ILE A N 1
ATOM 810 C CA . ILE A 1 99 ? -6.419 4.741 -3.375 1.00 98.12 99 ILE A CA 1
ATOM 811 C C . ILE A 1 99 ? -4.926 4.905 -3.682 1.00 98.12 99 ILE A C 1
ATOM 813 O O . ILE A 1 99 ? -4.106 4.898 -2.760 1.00 98.12 99 ILE A O 1
ATOM 817 N N . PRO A 1 100 ? -4.560 4.997 -4.967 1.00 97.75 100 PRO A N 1
ATOM 818 C CA . PRO A 1 100 ? -3.199 5.290 -5.394 1.00 97.75 100 PRO A CA 1
ATOM 819 C C . PRO A 1 100 ? -2.846 6.776 -5.242 1.00 97.75 100 PRO A C 1
ATOM 821 O O . PRO A 1 100 ? -3.718 7.639 -5.072 1.00 97.75 100 PRO A O 1
ATOM 824 N N . ALA A 1 101 ? -1.549 7.083 -5.301 1.00 96.31 101 ALA A N 1
ATOM 825 C CA . ALA A 1 101 ? -1.041 8.419 -4.989 1.00 96.31 101 ALA A CA 1
ATOM 826 C C . ALA A 1 101 ? -1.430 9.494 -6.017 1.00 96.31 101 ALA A C 1
ATOM 828 O O . ALA A 1 101 ? -1.538 10.669 -5.665 1.00 96.31 101 ALA A O 1
ATOM 829 N N . ASP A 1 102 ? -1.681 9.100 -7.264 1.00 96.25 102 ASP A N 1
ATOM 830 C CA . ASP A 1 102 ? -2.179 9.964 -8.338 1.00 96.25 102 ASP A CA 1
ATOM 831 C C . ASP A 1 102 ? -3.659 10.349 -8.162 1.00 96.25 102 ASP A C 1
ATOM 833 O O . ASP A 1 102 ? -4.100 11.355 -8.719 1.00 96.25 102 ASP A O 1
ATOM 837 N N . ILE A 1 103 ? -4.410 9.613 -7.333 1.00 97.00 103 ILE A N 1
ATOM 838 C CA . ILE A 1 103 ? -5.740 10.014 -6.860 1.00 97.00 103 ILE A CA 1
ATOM 839 C C . ILE A 1 103 ? -5.624 10.871 -5.596 1.00 97.00 103 ILE A C 1
ATOM 841 O O . ILE A 1 103 ? -6.181 11.970 -5.535 1.00 97.00 103 ILE A O 1
ATOM 845 N N . CYS A 1 104 ? -4.941 10.371 -4.564 1.00 96.31 104 CYS A N 1
ATOM 846 C CA . CYS A 1 104 ? -4.712 11.119 -3.331 1.00 96.31 104 CYS A CA 1
ATOM 847 C C . CYS A 1 104 ? -3.506 10.564 -2.565 1.00 96.31 104 CYS A C 1
ATOM 849 O O . CYS A 1 104 ? -3.574 9.485 -1.978 1.00 96.31 104 CYS A O 1
ATOM 851 N N . ALA A 1 105 ? -2.410 11.321 -2.541 1.00 93.19 105 ALA A N 1
ATOM 852 C CA . ALA A 1 105 ? -1.182 10.914 -1.870 1.00 93.19 105 ALA A CA 1
ATOM 853 C C . ALA A 1 105 ? -1.239 11.087 -0.342 1.00 93.19 105 ALA A C 1
ATOM 855 O O . ALA A 1 105 ? -1.757 12.078 0.188 1.00 93.19 105 ALA A O 1
ATOM 856 N N . LYS A 1 106 ? -0.599 10.152 0.369 1.00 93.00 106 LYS A N 1
ATOM 857 C CA . LYS A 1 106 ? -0.191 10.348 1.766 1.00 93.00 106 LYS A CA 1
AT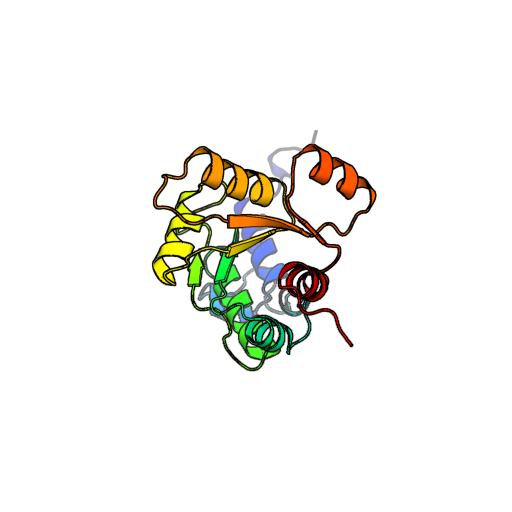OM 858 C C . LYS A 1 106 ? 0.768 11.556 1.863 1.00 93.00 106 LYS A C 1
ATOM 860 O O . LYS A 1 106 ? 1.493 11.821 0.905 1.00 93.00 106 LYS A O 1
ATOM 865 N N . PRO A 1 107 ? 0.774 12.307 2.981 1.00 90.50 107 PRO A N 1
ATOM 866 C CA . PRO A 1 107 ? 0.010 12.085 4.210 1.00 90.50 107 PRO A CA 1
ATOM 867 C C . PRO A 1 107 ? -1.333 12.846 4.250 1.00 90.50 107 PRO A C 1
ATOM 869 O O . PRO A 1 107 ? -1.844 13.134 5.330 1.00 90.50 107 PRO A O 1
ATOM 872 N N . SER A 1 108 ? -1.933 13.203 3.104 1.00 93.12 108 SER A N 1
ATOM 873 C CA . SER A 1 108 ? -3.230 13.897 3.094 1.00 93.12 108 SER A CA 1
ATOM 874 C C . SER A 1 108 ? -4.331 13.012 3.689 1.00 93.12 108 SER A C 1
ATOM 876 O O . SER A 1 108 ? -4.679 12.012 3.061 1.00 93.12 108 SER A O 1
ATOM 878 N N . PRO A 1 109 ? -4.982 13.383 4.812 1.00 95.69 109 PRO A N 1
ATOM 879 C CA . PRO A 1 109 ? -5.995 12.544 5.465 1.00 95.69 109 PRO A CA 1
ATOM 880 C C . PRO A 1 109 ? -7.251 12.314 4.610 1.00 95.69 109 PRO A C 1
ATOM 882 O O . PRO A 1 109 ? -8.103 11.494 4.948 1.00 95.69 109 PRO A O 1
ATOM 885 N N . GLN A 1 110 ? -7.379 13.029 3.488 1.00 96.88 110 GLN A N 1
ATOM 886 C CA . GLN A 1 110 ? -8.461 12.844 2.532 1.00 96.88 110 GLN A CA 1
ATOM 887 C C . GLN A 1 110 ? -8.497 11.424 1.955 1.00 96.88 110 GLN A C 1
ATOM 889 O O . GLN A 1 110 ? -9.589 10.895 1.760 1.00 96.88 110 GLN A O 1
ATOM 894 N N . ALA A 1 111 ? -7.345 10.779 1.746 1.00 97.19 111 ALA A N 1
ATOM 895 C CA . ALA A 1 111 ? -7.314 9.397 1.273 1.00 97.19 111 ALA A CA 1
ATOM 896 C C . ALA A 1 111 ? -8.011 8.448 2.268 1.00 97.19 111 ALA A C 1
ATOM 898 O O . ALA A 1 111 ? -8.809 7.604 1.869 1.00 97.19 111 ALA A O 1
ATOM 899 N N . LEU A 1 112 ? -7.815 8.637 3.578 1.00 97.06 112 LEU A N 1
ATOM 900 C CA . LEU A 1 112 ? -8.459 7.793 4.588 1.00 97.06 112 LEU A CA 1
ATOM 901 C C . LEU A 1 112 ? -9.977 8.012 4.610 1.00 97.06 112 LEU A C 1
ATOM 903 O O . LEU A 1 112 ? -10.739 7.049 4.649 1.00 97.06 112 LEU A O 1
ATOM 907 N N . ARG A 1 113 ? -10.425 9.268 4.479 1.00 97.56 113 ARG A N 1
ATOM 908 C CA . ARG A 1 113 ? -11.854 9.612 4.346 1.00 97.56 113 ARG A CA 1
ATOM 909 C C . ARG A 1 113 ? -12.492 8.977 3.119 1.00 97.56 113 ARG A C 1
ATOM 911 O O . ARG A 1 113 ? -13.611 8.479 3.194 1.00 97.56 113 ARG A O 1
ATOM 918 N N . MET A 1 114 ? -11.789 8.984 1.990 1.00 97.94 114 MET A N 1
ATOM 919 C CA . MET A 1 114 ? -12.249 8.324 0.769 1.00 97.94 114 MET A CA 1
ATOM 920 C C . MET A 1 114 ? -12.431 6.819 0.993 1.00 97.94 114 MET A C 1
ATOM 922 O O . MET A 1 114 ? -13.470 6.286 0.612 1.00 97.94 114 MET A O 1
ATOM 926 N N . ALA A 1 115 ? -11.480 6.155 1.660 1.00 97.75 115 ALA A N 1
ATOM 927 C CA . ALA A 1 115 ? -11.580 4.731 1.973 1.00 97.75 115 ALA A CA 1
ATOM 928 C C . ALA A 1 115 ? -12.750 4.432 2.923 1.00 97.75 115 ALA A C 1
ATOM 930 O O . ALA A 1 115 ? -13.563 3.557 2.634 1.00 97.75 115 ALA A O 1
ATOM 931 N N . ILE A 1 116 ? -12.880 5.205 4.008 1.00 97.44 116 ILE A N 1
ATOM 932 C CA . ILE A 1 116 ? -13.985 5.105 4.973 1.00 97.44 116 ILE A CA 1
ATOM 933 C C . ILE A 1 116 ? -15.336 5.231 4.267 1.00 97.44 116 ILE A C 1
ATOM 935 O O . ILE A 1 116 ? -16.207 4.382 4.449 1.00 97.44 116 ILE A O 1
ATOM 939 N N . ASN A 1 117 ? -15.499 6.262 3.435 1.00 97.25 117 ASN A N 1
ATOM 940 C CA . ASN A 1 117 ? -16.750 6.532 2.732 1.00 97.25 117 ASN A CA 1
ATOM 941 C C . ASN A 1 117 ? -17.079 5.458 1.691 1.00 97.25 117 ASN A C 1
ATOM 943 O O . ASN A 1 117 ? -18.247 5.115 1.527 1.00 97.25 117 ASN A O 1
ATOM 947 N N . ALA A 1 118 ? -16.069 4.912 1.006 1.00 97.81 118 ALA A N 1
ATOM 948 C CA . ALA A 1 118 ? -16.261 3.876 -0.006 1.00 97.81 118 ALA A CA 1
ATOM 949 C C . ALA A 1 118 ? -16.868 2.590 0.574 1.00 97.81 118 ALA A C 1
ATOM 951 O O . ALA A 1 118 ? -17.636 1.918 -0.112 1.00 97.81 118 ALA A O 1
ATOM 952 N N . VAL A 1 119 ? -16.546 2.261 1.829 1.00 96.81 119 VAL A N 1
ATOM 953 C CA . VAL A 1 119 ? -17.008 1.025 2.484 1.00 96.81 119 VAL A CA 1
ATOM 954 C C . VAL A 1 119 ? -18.012 1.265 3.616 1.00 96.81 119 VAL A C 1
ATOM 956 O O . VAL A 1 119 ? -18.516 0.310 4.198 1.00 96.81 119 VAL A O 1
ATOM 959 N N . GLY A 1 120 ? -18.315 2.524 3.944 1.00 96.19 120 GLY A N 1
ATOM 960 C CA . GLY A 1 120 ? -19.186 2.878 5.067 1.00 96.19 120 GLY A CA 1
ATOM 961 C C . GLY A 1 120 ? -18.626 2.429 6.421 1.00 96.19 120 GLY A C 1
ATOM 962 O O . GLY A 1 120 ? -19.375 1.927 7.261 1.00 96.19 120 GLY A O 1
ATOM 963 N N . ALA A 1 121 ? -17.310 2.552 6.622 1.00 95.69 121 ALA A N 1
ATOM 964 C CA . ALA A 1 121 ? -16.655 2.090 7.845 1.00 95.69 121 ALA A CA 1
ATOM 965 C C . ALA A 1 121 ? -17.141 2.870 9.081 1.00 95.69 121 ALA A C 1
ATOM 967 O O . ALA A 1 121 ? -17.228 4.094 9.064 1.00 95.69 121 ALA A O 1
ATOM 968 N N . LEU A 1 122 ? -17.402 2.154 10.180 1.00 94.12 122 LEU A N 1
ATOM 969 C CA . LEU A 1 122 ? -17.766 2.735 11.488 1.00 94.12 122 LEU A CA 1
ATOM 970 C C . LEU A 1 122 ? -16.570 2.857 12.445 1.00 94.12 122 LEU A C 1
ATOM 972 O O . LEU A 1 122 ? -16.689 3.358 13.559 1.00 94.12 122 LEU A O 1
ATOM 976 N N . GLY A 1 123 ? -15.424 2.361 12.003 1.00 94.38 123 GLY A N 1
ATOM 977 C CA . GLY A 1 123 ? -14.173 2.259 12.728 1.00 94.38 123 GLY A CA 1
ATOM 978 C C . GLY A 1 123 ? -13.213 1.429 11.891 1.00 94.38 123 GLY A C 1
ATOM 979 O O . GLY A 1 123 ? -13.636 0.761 10.942 1.00 94.38 123 GLY A O 1
ATOM 980 N N . GLY A 1 124 ? -11.930 1.461 12.216 1.00 94.25 124 GLY A N 1
ATOM 981 C CA . GLY A 1 124 ? -10.970 0.677 11.457 1.00 94.25 124 GLY A CA 1
ATOM 982 C C . GLY A 1 124 ? -9.566 0.701 12.016 1.00 94.25 124 GLY A C 1
ATOM 983 O O . GLY A 1 124 ? -9.257 1.396 12.983 1.00 94.25 124 GLY A O 1
ATOM 984 N N . LEU A 1 125 ? -8.721 -0.073 11.355 1.00 95.06 125 LEU A N 1
ATOM 985 C CA . LEU A 1 125 ? -7.292 -0.101 11.573 1.00 95.06 125 LEU A CA 1
ATOM 986 C C . LEU A 1 125 ? -6.604 0.213 10.250 1.00 95.06 125 LEU A C 1
ATOM 988 O O . LEU A 1 125 ? -6.929 -0.380 9.223 1.00 95.06 125 LEU A O 1
ATOM 992 N N . PHE A 1 126 ? -5.657 1.136 10.294 1.00 96.00 126 PHE A N 1
ATOM 993 C CA . PHE A 1 126 ? -4.733 1.400 9.210 1.00 96.00 126 PHE A CA 1
ATOM 994 C C . PHE A 1 126 ? -3.374 0.802 9.570 1.00 96.00 126 PHE A C 1
ATOM 996 O O . PHE A 1 126 ? -2.869 1.055 10.662 1.00 96.00 126 PHE A O 1
ATOM 1003 N N . ILE A 1 127 ? -2.799 0.013 8.664 1.00 95.38 127 ILE A N 1
ATOM 1004 C CA . ILE A 1 127 ? -1.495 -0.627 8.850 1.00 95.38 127 ILE A CA 1
ATOM 1005 C C . ILE A 1 127 ? -0.541 -0.040 7.819 1.00 95.38 127 ILE A C 1
ATOM 1007 O O . ILE A 1 127 ? -0.850 -0.047 6.628 1.00 95.38 127 ILE A O 1
ATOM 1011 N N . GLY A 1 128 ? 0.606 0.444 8.277 1.00 95.38 128 GLY A N 1
ATOM 1012 C CA . GLY A 1 128 ? 1.674 0.920 7.409 1.00 95.38 128 GLY A CA 1
ATOM 1013 C C . GLY A 1 128 ? 3.042 0.707 8.036 1.00 95.38 128 GLY A C 1
ATOM 1014 O O . GLY A 1 128 ? 3.157 0.386 9.214 1.00 95.38 128 GLY A O 1
ATOM 1015 N N . ASP A 1 129 ? 4.082 0.863 7.237 1.00 94.62 129 ASP A N 1
ATOM 1016 C CA . ASP A 1 129 ? 5.477 0.593 7.595 1.00 94.62 129 ASP A CA 1
ATOM 1017 C C . ASP A 1 129 ? 6.340 1.864 7.585 1.00 94.62 129 ASP A C 1
ATOM 1019 O O . ASP A 1 129 ? 7.485 1.860 8.034 1.00 94.62 129 ASP A O 1
ATOM 1023 N N . THR A 1 130 ? 5.790 2.988 7.117 1.00 92.88 130 THR A N 1
ATOM 1024 C CA . THR A 1 130 ? 6.536 4.242 6.973 1.00 92.88 130 THR A CA 1
ATOM 1025 C C . THR A 1 130 ? 6.139 5.307 7.994 1.00 92.88 130 THR A C 1
ATOM 1027 O O . THR A 1 130 ? 5.031 5.333 8.533 1.00 92.88 130 THR A O 1
ATOM 1030 N N . ALA A 1 131 ? 7.027 6.278 8.216 1.00 91.12 131 ALA A N 1
ATOM 1031 C CA . ALA A 1 131 ? 6.698 7.459 9.011 1.00 91.12 131 ALA A CA 1
ATOM 1032 C C . ALA A 1 131 ? 5.513 8.249 8.418 1.00 91.12 131 ALA A C 1
ATOM 1034 O O . ALA A 1 131 ? 4.715 8.804 9.177 1.00 91.12 131 ALA A O 1
ATOM 1035 N N . ASP A 1 132 ? 5.378 8.253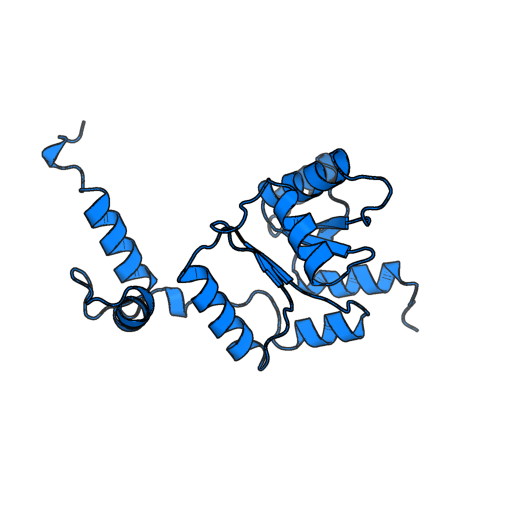 7.087 1.00 92.12 132 ASP A N 1
ATOM 1036 C CA . ASP A 1 132 ? 4.263 8.887 6.384 1.00 92.12 132 ASP A CA 1
ATOM 1037 C C . ASP A 1 132 ? 2.930 8.211 6.717 1.00 92.12 132 ASP A C 1
ATOM 1039 O O . ASP A 1 132 ? 1.922 8.901 6.818 1.00 92.12 132 ASP A O 1
ATOM 1043 N N . ASP A 1 133 ? 2.910 6.893 6.937 1.00 95.56 133 ASP A N 1
ATOM 1044 C CA . ASP A 1 133 ? 1.718 6.153 7.372 1.00 95.56 133 ASP A CA 1
ATOM 1045 C C . ASP A 1 133 ? 1.292 6.525 8.790 1.00 95.56 133 ASP A C 1
ATOM 1047 O O . ASP A 1 133 ? 0.115 6.789 9.050 1.00 95.56 133 ASP A O 1
ATOM 1051 N N . HIS A 1 134 ? 2.262 6.618 9.701 1.00 94.25 134 HIS A N 1
ATOM 1052 C CA . HIS A 1 134 ? 2.007 7.080 11.059 1.00 94.25 134 HIS A CA 1
ATOM 1053 C C . HIS A 1 134 ? 1.434 8.505 11.060 1.00 94.25 134 HIS A C 1
ATOM 1055 O O . HIS A 1 134 ? 0.407 8.784 11.687 1.00 94.25 134 HIS A O 1
ATOM 1061 N N . ASP A 1 135 ? 2.095 9.429 10.355 1.00 94.38 135 ASP A N 1
ATOM 1062 C CA . ASP A 1 135 ? 1.650 10.820 10.279 1.00 94.38 135 ASP A CA 1
ATOM 1063 C C . ASP A 1 135 ? 0.313 10.956 9.545 1.00 94.38 135 ASP A C 1
ATOM 1065 O O . ASP A 1 135 ? -0.515 11.771 9.942 1.00 94.38 135 ASP A O 1
ATOM 1069 N N . PHE A 1 136 ? 0.044 10.110 8.554 1.00 95.50 136 PHE A N 1
ATOM 1070 C CA . PHE A 1 136 ? -1.228 10.057 7.843 1.00 95.50 136 PHE A CA 1
ATOM 1071 C C . PHE A 1 136 ? -2.415 9.741 8.770 1.00 95.50 136 PHE A C 1
ATOM 1073 O O . PHE A 1 136 ? -3.410 10.475 8.762 1.00 95.50 136 PHE A O 1
ATOM 1080 N N . VAL A 1 137 ? -2.308 8.716 9.625 1.00 96.56 137 VAL A N 1
ATOM 1081 C CA . VAL A 1 137 ? -3.359 8.396 10.614 1.00 96.56 137 VAL A CA 1
ATOM 1082 C C . VAL A 1 137 ? -3.480 9.501 11.663 1.00 96.56 137 VAL A C 1
ATOM 1084 O O . VAL A 1 137 ? -4.590 9.900 12.030 1.00 96.56 137 VAL A O 1
ATOM 1087 N N . ARG A 1 138 ? -2.348 10.046 12.121 1.00 95.81 138 ARG A N 1
ATOM 1088 C CA . ARG A 1 138 ? -2.327 11.155 13.081 1.00 95.81 138 ARG A CA 1
ATOM 1089 C C . ARG A 1 138 ? -3.035 12.396 12.533 1.00 95.81 138 ARG A C 1
ATOM 1091 O O . ARG A 1 138 ? -3.903 12.936 13.211 1.00 95.81 138 ARG A O 1
ATOM 1098 N N . TYR A 1 139 ? -2.734 12.813 11.305 1.00 96.31 139 TYR A N 1
ATOM 1099 C CA . TYR A 1 139 ? -3.375 13.965 10.666 1.00 96.31 139 TYR A CA 1
ATOM 1100 C C . TYR A 1 139 ? -4.866 13.752 10.427 1.00 96.31 139 TYR A C 1
ATOM 1102 O O . TYR A 1 139 ? -5.646 14.699 10.534 1.00 96.31 139 TYR A O 1
ATOM 1110 N N . TYR A 1 140 ? -5.288 12.518 10.139 1.00 97.69 140 TYR A N 1
ATOM 1111 C CA . TYR A 1 140 ? -6.710 12.200 10.096 1.00 97.69 140 TYR A CA 1
ATOM 1112 C C . TYR A 1 140 ? -7.359 12.439 11.460 1.00 97.69 140 TYR A C 1
ATOM 1114 O O . TYR A 1 140 ? -8.341 13.170 11.532 1.00 97.69 140 TYR A O 1
ATOM 1122 N N . ARG A 1 141 ? -6.782 11.909 12.544 1.00 96.38 141 ARG A N 1
ATOM 1123 C CA . ARG A 1 141 ? -7.315 12.060 13.908 1.00 96.38 141 ARG A CA 1
ATOM 1124 C C . ARG A 1 141 ? -7.349 13.505 14.390 1.00 96.38 141 ARG A C 1
ATOM 1126 O O . ARG A 1 141 ? -8.352 13.928 14.952 1.00 96.38 141 ARG A O 1
ATOM 1133 N N . GLU A 1 142 ? -6.282 14.261 14.154 1.00 95.81 142 GLU A N 1
ATOM 1134 C CA . GLU A 1 142 ? -6.200 15.683 14.513 1.00 95.81 142 GLU A CA 1
ATOM 1135 C C . GLU A 1 142 ? -7.253 16.520 13.768 1.00 95.81 142 GLU A C 1
ATOM 1137 O O . GLU A 1 142 ? -7.737 17.520 14.295 1.00 95.81 142 GLU A O 1
ATOM 1142 N N . GLY A 1 143 ? -7.614 16.108 12.548 1.00 96.56 143 GLY A N 1
ATOM 1143 C CA . GLY A 1 143 ? -8.549 16.823 11.685 1.00 96.56 143 GLY A CA 1
ATOM 1144 C C . GLY A 1 143 ? -9.953 16.226 11.589 1.00 96.56 143 GLY A C 1
ATOM 1145 O O . GLY A 1 143 ? -10.735 16.733 10.783 1.00 96.56 143 GLY A O 1
ATOM 1146 N N . LYS A 1 144 ? -10.277 15.143 12.308 1.00 97.12 144 LYS A N 1
ATOM 1147 C CA . LYS A 1 144 ? -11.578 14.472 12.171 1.00 97.12 144 LYS A CA 1
ATOM 1148 C C . LYS A 1 144 ? -12.685 15.206 12.920 1.00 97.12 144 LYS A C 1
ATOM 1150 O O . LYS A 1 144 ? -12.473 15.811 13.971 1.00 97.12 144 LYS A O 1
ATOM 1155 N N . THR A 1 145 ? -13.892 15.122 12.384 1.00 96.31 145 THR A N 1
ATOM 1156 C CA . THR A 1 145 ? -15.117 15.586 13.036 1.00 96.31 145 THR A CA 1
ATOM 1157 C C . THR A 1 145 ? -15.643 14.544 14.031 1.00 96.31 145 THR A C 1
ATOM 1159 O O . THR A 1 145 ? -15.175 13.408 14.084 1.00 96.31 145 THR A O 1
ATOM 1162 N N . VAL A 1 146 ? -16.640 14.924 14.835 1.00 93.62 146 VAL A N 1
ATOM 1163 C CA . VAL A 1 146 ? -17.281 14.019 15.811 1.00 93.62 146 VAL A CA 1
ATOM 1164 C C . VAL A 1 146 ? -18.048 12.876 15.129 1.00 93.62 146 VAL A C 1
ATOM 1166 O O . VAL A 1 146 ? -18.224 11.821 15.726 1.00 93.62 146 VAL A O 1
ATOM 1169 N N . GLU A 1 147 ? -18.495 13.078 13.889 1.00 94.88 147 GLU A N 1
ATOM 1170 C CA . GLU A 1 147 ? -19.256 12.091 13.111 1.00 94.88 147 GLU A CA 1
ATOM 1171 C C . GLU A 1 147 ? -18.347 11.083 12.393 1.00 94.88 147 GLU A C 1
ATOM 1173 O O . GLU A 1 147 ? -18.805 10.024 11.968 1.00 94.88 147 GLU A O 1
ATOM 1178 N N . GLU A 1 148 ? -17.057 11.401 12.261 1.00 97.19 148 GLU A N 1
ATOM 1179 C CA . GLU A 1 148 ? -16.083 10.551 11.586 1.00 97.19 148 GLU A CA 1
ATOM 1180 C C . GLU A 1 148 ? -15.565 9.429 12.505 1.00 97.19 148 GLU A C 1
ATOM 1182 O O . GLU A 1 148 ? -15.278 9.662 13.689 1.00 97.19 148 GLU A O 1
ATOM 1187 N N . PRO A 1 149 ? -15.403 8.206 11.967 1.00 97.00 149 PRO A N 1
ATOM 1188 C CA . PRO A 1 149 ? -15.068 7.032 12.760 1.00 97.00 149 PRO A CA 1
ATOM 1189 C C . PRO A 1 149 ? -13.647 7.086 13.330 1.00 97.00 149 PRO A C 1
ATOM 1191 O O . PRO A 1 149 ? -12.746 7.727 12.778 1.00 97.00 149 PRO A O 1
ATOM 1194 N N . GLU A 1 150 ? -13.433 6.358 14.426 1.00 96.44 150 GLU A N 1
ATOM 1195 C CA . GLU A 1 150 ? -12.098 6.143 14.983 1.00 96.44 150 GLU A CA 1
ATOM 1196 C C . GLU A 1 150 ? -11.294 5.181 14.108 1.00 96.44 150 GLU A C 1
ATOM 1198 O O . GLU A 1 150 ? -11.738 4.069 13.815 1.00 96.44 150 GLU A O 1
ATOM 1203 N N . ILE A 1 151 ? -10.089 5.602 13.728 1.00 96.19 151 ILE A N 1
ATOM 1204 C CA . ILE A 1 151 ? -9.121 4.761 13.027 1.00 96.19 151 ILE A CA 1
ATOM 1205 C C . ILE A 1 151 ? -7.905 4.592 13.927 1.00 96.19 151 ILE A C 1
ATOM 1207 O O . ILE A 1 151 ? -7.339 5.585 14.384 1.00 96.19 151 ILE A O 1
ATOM 1211 N N . LEU A 1 152 ? -7.522 3.347 14.195 1.00 94.88 152 LEU A N 1
ATOM 1212 C CA . LEU A 1 152 ? -6.269 2.999 14.859 1.00 94.88 152 LEU A CA 1
ATOM 1213 C C . LEU A 1 152 ? -5.122 2.946 13.845 1.00 94.88 152 LEU A C 1
ATOM 1215 O O . LEU A 1 152 ? -5.339 2.563 12.697 1.00 94.88 152 LEU A O 1
ATOM 1219 N N . GLY A 1 153 ? -3.920 3.345 14.254 1.00 94.50 153 GLY A N 1
ATOM 1220 C CA . GLY A 1 153 ? -2.694 3.198 13.477 1.00 94.50 153 GLY A CA 1
ATOM 1221 C C . GLY A 1 153 ? -1.846 2.051 14.019 1.00 94.50 153 GLY A C 1
ATOM 1222 O O . GLY A 1 153 ? -1.409 2.088 15.169 1.00 94.50 153 GLY A O 1
ATOM 1223 N N . ALA A 1 154 ? -1.599 1.047 13.183 1.00 95.12 154 ALA A N 1
ATOM 1224 C CA . ALA A 1 154 ? -0.626 -0.007 13.430 1.00 95.12 154 ALA A CA 1
ATOM 1225 C C . ALA A 1 154 ? 0.620 0.221 12.578 1.00 95.12 154 ALA A C 1
ATOM 1227 O O . ALA A 1 154 ? 0.521 0.414 11.364 1.00 95.12 154 ALA A O 1
ATOM 1228 N N . MET A 1 155 ? 1.783 0.148 13.217 1.00 96.25 155 MET A N 1
ATOM 1229 C CA . MET A 1 155 ? 3.069 0.232 12.537 1.00 96.25 155 MET A CA 1
ATOM 1230 C C . MET A 1 155 ? 3.680 -1.156 12.381 1.00 96.25 155 MET A C 1
ATOM 1232 O O . MET A 1 155 ? 3.918 -1.839 13.377 1.00 96.25 155 MET A O 1
ATOM 1236 N N . LEU A 1 156 ? 3.941 -1.559 11.138 1.00 95.75 156 LEU A N 1
ATOM 1237 C CA . LEU A 1 156 ? 4.736 -2.742 10.834 1.00 95.75 156 LEU A CA 1
ATOM 1238 C C . LEU A 1 156 ? 6.213 -2.365 10.940 1.00 95.75 156 LEU A C 1
ATOM 1240 O O . LEU A 1 156 ? 6.710 -1.549 10.169 1.00 95.75 156 LEU A O 1
ATOM 1244 N N . VAL A 1 157 ? 6.906 -2.943 11.916 1.00 94.62 157 VAL A N 1
ATOM 1245 C CA . VAL A 1 157 ? 8.289 -2.613 12.253 1.00 94.62 157 VAL A CA 1
ATOM 1246 C C . VAL A 1 157 ? 9.106 -3.898 12.313 1.00 94.62 157 VAL A C 1
ATOM 1248 O O . VAL A 1 157 ? 8.988 -4.681 13.251 1.00 94.62 157 VAL A O 1
ATOM 1251 N N . ILE A 1 158 ? 9.953 -4.104 11.304 1.00 89.44 158 ILE A N 1
ATOM 1252 C CA . ILE A 1 158 ? 10.837 -5.279 11.217 1.00 89.44 158 ILE A CA 1
ATOM 1253 C C . ILE A 1 158 ? 12.111 -5.062 12.048 1.00 89.44 158 ILE A C 1
ATOM 1255 O O . ILE A 1 158 ? 12.661 -6.004 12.616 1.00 89.44 158 ILE A O 1
ATOM 1259 N N . ASN A 1 159 ? 12.593 -3.818 12.127 1.00 90.88 159 ASN A N 1
ATOM 1260 C CA . ASN A 1 159 ? 13.789 -3.473 12.885 1.00 90.88 159 ASN A CA 1
ATOM 1261 C C . ASN A 1 159 ? 13.440 -3.156 14.346 1.00 90.88 159 ASN A C 1
ATOM 1263 O O . ASN A 1 159 ? 12.827 -2.129 14.631 1.00 90.88 159 ASN A O 1
ATOM 1267 N N . GLU A 1 160 ? 13.886 -3.995 15.283 1.00 87.81 160 GLU A N 1
ATOM 1268 C CA . GLU A 1 160 ? 13.634 -3.814 16.721 1.00 87.81 160 GLU A CA 1
ATOM 1269 C C . GLU A 1 160 ? 14.088 -2.442 17.253 1.00 87.81 160 GLU A C 1
ATOM 1271 O O . GLU A 1 160 ? 13.463 -1.898 18.165 1.00 87.81 160 GLU A O 1
ATOM 1276 N N . GLU A 1 161 ? 15.125 -1.838 16.663 1.00 89.19 161 GLU A N 1
ATOM 1277 C CA . GLU A 1 161 ? 15.613 -0.511 17.064 1.00 89.19 161 GLU A CA 1
ATOM 1278 C C . GLU A 1 161 ? 14.584 0.608 16.805 1.00 89.19 161 GLU A C 1
ATOM 1280 O O . GLU A 1 161 ? 14.581 1.628 17.498 1.00 89.19 161 GLU A O 1
ATOM 1285 N N . GLU A 1 162 ? 13.672 0.415 15.848 1.00 92.31 162 GLU A N 1
ATOM 1286 C CA . GLU A 1 162 ? 12.625 1.382 15.494 1.00 92.31 162 GLU A CA 1
ATOM 1287 C C . GLU A 1 162 ? 11.356 1.231 16.345 1.00 92.31 162 GLU A C 1
ATOM 1289 O O . GLU A 1 162 ? 10.512 2.132 16.375 1.00 92.31 162 GLU A O 1
ATOM 1294 N N . VAL A 1 163 ? 11.219 0.136 17.097 1.00 93.44 163 VAL A N 1
ATOM 1295 C CA . VAL A 1 163 ? 10.046 -0.106 17.951 1.00 93.44 163 VAL A CA 1
ATOM 1296 C C . VAL A 1 163 ? 9.902 1.002 18.994 1.00 93.44 163 VAL A C 1
ATOM 1298 O O . VAL A 1 163 ? 8.819 1.563 19.166 1.00 93.44 163 VAL A O 1
ATOM 1301 N N . GLU A 1 164 ? 10.993 1.370 19.669 1.00 92.69 164 GLU A N 1
ATOM 1302 C CA . GLU A 1 164 ? 10.965 2.440 20.673 1.00 92.69 164 GLU A CA 1
ATOM 1303 C C . GLU A 1 164 ? 10.666 3.811 20.057 1.00 92.69 164 GLU A C 1
ATOM 1305 O O . GLU A 1 164 ? 9.976 4.624 20.676 1.00 92.69 164 GLU A O 1
ATOM 1310 N N . LEU A 1 165 ? 11.104 4.054 18.818 1.00 93.56 165 LEU A N 1
ATOM 1311 C CA . LEU A 1 165 ? 10.757 5.268 18.084 1.00 93.56 165 LEU A CA 1
ATOM 1312 C C . LEU A 1 165 ? 9.241 5.357 17.868 1.00 93.56 165 LEU A C 1
ATOM 1314 O O . LEU A 1 165 ? 8.635 6.375 18.202 1.00 93.56 165 LEU A O 1
ATOM 1318 N N . TYR A 1 166 ? 8.605 4.305 17.349 1.00 93.88 166 TYR A N 1
ATOM 1319 C CA . TYR A 1 166 ? 7.166 4.338 17.077 1.00 93.88 166 TYR A CA 1
ATOM 1320 C C . TYR A 1 166 ? 6.307 4.325 18.347 1.00 93.88 166 TYR A C 1
ATOM 1322 O O . TYR A 1 166 ? 5.262 4.980 18.372 1.00 93.88 166 TYR A O 1
ATOM 1330 N N . LYS A 1 167 ? 6.777 3.713 19.444 1.00 92.12 167 LYS A N 1
ATOM 1331 C CA . LYS A 1 167 ? 6.148 3.875 20.768 1.00 92.12 167 LYS A CA 1
ATOM 1332 C C . LYS A 1 167 ? 6.167 5.332 21.223 1.00 92.12 167 LYS A C 1
ATOM 1334 O O . LYS A 1 167 ? 5.143 5.853 21.653 1.00 92.12 167 LYS A O 1
ATOM 1339 N N . GLN A 1 168 ? 7.313 6.008 21.104 1.00 93.25 168 GLN A N 1
ATOM 1340 C CA . GLN A 1 168 ? 7.445 7.422 21.476 1.00 93.25 168 GLN A CA 1
ATOM 1341 C C . GLN A 1 168 ? 6.603 8.343 20.588 1.00 93.25 168 GLN A C 1
ATOM 1343 O O . GLN A 1 168 ? 6.107 9.364 21.063 1.00 93.25 168 GLN A O 1
ATOM 1348 N N . ARG A 1 169 ? 6.418 7.981 19.314 1.00 93.06 169 ARG A N 1
ATOM 1349 C CA . ARG A 1 169 ? 5.542 8.703 18.380 1.00 93.06 169 ARG A CA 1
ATOM 1350 C C . ARG A 1 169 ? 4.048 8.476 18.641 1.00 93.06 169 ARG A C 1
ATOM 1352 O O . ARG A 1 169 ? 3.245 9.253 18.130 1.00 93.06 169 ARG A O 1
ATOM 1359 N N . GLY A 1 170 ? 3.693 7.495 19.475 1.00 91.56 170 GLY A N 1
ATOM 1360 C CA . GLY A 1 170 ? 2.318 7.230 19.892 1.00 91.56 170 GLY A CA 1
ATOM 1361 C C . GLY A 1 170 ? 1.542 6.303 18.958 1.00 91.56 170 GLY A C 1
ATOM 1362 O O . GLY A 1 170 ? 0.327 6.455 18.852 1.00 91.56 170 GLY A O 1
ATOM 1363 N N . ALA A 1 171 ? 2.216 5.363 18.286 1.00 93.00 171 ALA A N 1
ATOM 1364 C CA . ALA A 1 171 ? 1.540 4.301 17.541 1.00 93.00 171 ALA A CA 1
ATOM 1365 C C . ALA A 1 171 ? 0.614 3.490 18.469 1.00 93.00 171 ALA A C 1
ATOM 1367 O O . ALA A 1 171 ? 1.009 3.145 19.584 1.00 93.00 171 ALA A O 1
ATOM 1368 N N . ASP A 1 172 ? -0.605 3.172 18.016 1.00 93.81 172 ASP A N 1
ATOM 1369 C CA . ASP A 1 172 ? -1.564 2.404 18.825 1.00 93.81 172 ASP A CA 1
ATOM 1370 C C . ASP A 1 172 ? -1.153 0.934 18.930 1.00 93.81 172 ASP A C 1
ATOM 1372 O O . ASP A 1 172 ? -1.339 0.296 19.965 1.00 93.81 172 ASP A O 1
ATOM 1376 N N . LEU A 1 173 ? -0.602 0.404 17.837 1.00 93.81 173 LEU A N 1
ATOM 1377 C CA . LEU A 1 173 ? -0.131 -0.967 17.709 1.00 93.81 173 LEU A CA 1
ATOM 1378 C C . LEU A 1 173 ? 1.211 -0.972 16.978 1.00 93.81 173 LEU A C 1
ATOM 1380 O O . LEU A 1 173 ? 1.447 -0.174 16.069 1.00 93.81 173 LEU A O 1
ATOM 1384 N N . ILE A 1 174 ? 2.080 -1.900 17.362 1.00 94.44 174 ILE A N 1
ATOM 1385 C CA . ILE A 1 174 ? 3.329 -2.183 16.659 1.00 94.44 174 ILE A CA 1
ATOM 1386 C C . ILE A 1 174 ? 3.378 -3.688 16.445 1.00 94.44 174 ILE A C 1
ATOM 1388 O O . ILE A 1 174 ? 3.235 -4.446 17.402 1.00 94.44 174 ILE A O 1
ATOM 1392 N N . VAL A 1 175 ? 3.557 -4.096 15.195 1.00 94.62 175 VAL A N 1
ATOM 1393 C CA . VAL A 1 175 ? 3.592 -5.496 14.764 1.00 94.62 175 VAL A CA 1
ATOM 1394 C C . VAL A 1 175 ? 4.874 -5.759 13.984 1.00 94.62 175 VAL A C 1
ATOM 1396 O O . VAL A 1 175 ? 5.401 -4.851 13.347 1.00 94.62 175 VAL A O 1
ATOM 1399 N N . SER A 1 176 ? 5.392 -6.985 14.028 1.00 93.31 176 SER A N 1
ATOM 1400 C CA . SER A 1 176 ? 6.606 -7.367 13.287 1.00 93.31 176 SER A CA 1
ATOM 1401 C C . SER A 1 176 ? 6.289 -7.952 11.909 1.00 93.31 176 SER A C 1
ATOM 1403 O O . SER A 1 176 ? 7.118 -7.937 11.001 1.00 93.31 176 SER A O 1
ATOM 1405 N N . SER A 1 177 ? 5.052 -8.413 11.747 1.00 93.50 177 SER A N 1
ATOM 1406 C CA . SER A 1 177 ? 4.460 -8.912 10.517 1.00 93.50 177 SER A CA 1
ATOM 1407 C C . SER A 1 177 ? 3.003 -8.469 10.429 1.00 93.50 177 SER A C 1
ATOM 1409 O O . SER A 1 177 ? 2.344 -8.236 11.442 1.00 93.50 177 SER A O 1
ATOM 1411 N N . VAL A 1 178 ? 2.458 -8.403 9.214 1.00 91.81 178 VAL A N 1
ATOM 1412 C CA . VAL A 1 178 ? 1.017 -8.191 9.020 1.00 91.81 178 VAL A CA 1
ATOM 1413 C C . VAL A 1 178 ? 0.190 -9.345 9.602 1.00 91.81 178 VAL A C 1
ATOM 1415 O O . VAL A 1 178 ? -0.958 -9.147 9.980 1.00 91.81 178 VAL A O 1
ATOM 1418 N N . GLU A 1 179 ? 0.784 -10.532 9.734 1.00 92.25 179 GLU A N 1
ATOM 1419 C CA . GLU A 1 179 ? 0.152 -11.715 10.325 1.00 92.25 179 GLU A CA 1
ATOM 1420 C C . GLU A 1 179 ? -0.120 -11.547 11.828 1.00 92.25 179 GLU A C 1
ATOM 1422 O O . GLU A 1 179 ? -1.178 -11.965 12.303 1.00 92.25 179 GLU A O 1
ATOM 1427 N N . ASP A 1 180 ? 0.768 -10.853 12.553 1.00 92.12 180 ASP A N 1
ATOM 1428 C CA . ASP A 1 180 ? 0.638 -10.597 14.000 1.00 92.12 180 ASP A CA 1
ATOM 1429 C C . ASP A 1 180 ? -0.619 -9.770 14.324 1.00 92.12 180 ASP A C 1
ATOM 1431 O O . ASP A 1 180 ? -1.099 -9.737 15.458 1.00 92.12 180 ASP A O 1
ATOM 1435 N N . LEU A 1 181 ? -1.195 -9.111 13.311 1.00 85.81 181 LEU A N 1
ATOM 1436 C CA . LEU A 1 181 ? -2.456 -8.400 13.435 1.00 85.81 181 LEU A CA 1
ATOM 1437 C C . LEU A 1 181 ? -3.574 -9.289 13.987 1.00 85.81 181 LEU A C 1
ATOM 1439 O O . LEU A 1 181 ? -4.405 -8.819 14.767 1.00 85.81 181 LEU A O 1
ATOM 1443 N N . LEU A 1 182 ? -3.638 -10.546 13.543 1.00 87.31 182 LEU A N 1
ATOM 1444 C CA . LEU A 1 182 ? -4.719 -11.449 13.932 1.00 87.31 182 LEU A CA 1
ATOM 1445 C C . LEU A 1 182 ? -4.701 -11.702 15.441 1.00 87.31 182 LEU A C 1
ATOM 1447 O O . LEU A 1 182 ? -5.767 -11.712 16.060 1.00 87.31 182 LEU A O 1
ATOM 1451 N N . ASP A 1 183 ? -3.515 -11.802 16.036 1.00 84.94 183 ASP A N 1
ATOM 1452 C CA . ASP A 1 183 ? -3.356 -11.968 17.479 1.00 84.94 183 ASP A CA 1
ATOM 1453 C C . ASP A 1 183 ? -3.853 -10.716 18.220 1.00 84.94 183 ASP A C 1
ATOM 1455 O O . ASP A 1 183 ? -4.675 -10.812 19.136 1.00 84.94 183 ASP A O 1
ATOM 1459 N N . CYS A 1 184 ? -3.482 -9.521 17.743 1.00 79.25 184 CYS A N 1
ATOM 1460 C CA . CYS A 1 184 ? -3.943 -8.253 18.318 1.00 79.25 184 CYS A CA 1
ATOM 1461 C C . CYS A 1 184 ? -5.469 -8.057 18.227 1.00 79.25 184 CYS A C 1
ATOM 1463 O O . CYS A 1 184 ? -6.080 -7.470 19.128 1.00 79.25 184 CYS A O 1
ATOM 1465 N N . LEU A 1 185 ? -6.103 -8.508 17.140 1.00 75.12 185 LEU A N 1
ATOM 1466 C CA . LEU A 1 185 ? -7.554 -8.400 16.952 1.00 75.12 185 LEU A CA 1
ATOM 1467 C C . LEU A 1 185 ? -8.319 -9.356 17.878 1.00 75.12 185 LEU A C 1
ATOM 1469 O O . LEU A 1 185 ? -9.347 -8.976 18.442 1.00 75.12 185 LEU A O 1
ATOM 1473 N N . LEU A 1 186 ? -7.819 -10.580 18.061 1.00 65.06 186 LEU A N 1
ATOM 1474 C CA . LEU A 1 186 ? -8.452 -11.590 18.913 1.00 65.06 186 LEU A CA 1
ATOM 1475 C C . LEU A 1 186 ? -8.381 -11.219 20.401 1.00 65.06 186 LEU A C 1
ATOM 1477 O O . LEU A 1 186 ? -9.379 -11.359 21.116 1.00 65.06 186 LEU A O 1
ATOM 1481 N N . GLU A 1 187 ? -7.249 -10.674 20.853 1.00 59.34 187 GLU A N 1
ATOM 1482 C CA . GLU A 1 187 ? -7.066 -10.221 22.236 1.00 59.34 187 GLU A CA 1
ATOM 1483 C C . GLU A 1 187 ? -7.997 -9.052 22.601 1.00 59.34 187 GLU A C 1
ATOM 1485 O O . GLU A 1 187 ? -8.591 -9.039 23.684 1.00 59.34 187 GLU A O 1
ATOM 1490 N N . ASN A 1 188 ? -8.201 -8.104 21.679 1.00 53.16 188 ASN A N 1
ATOM 1491 C CA . ASN A 1 188 ? -9.026 -6.913 21.912 1.00 53.16 188 ASN A CA 1
ATOM 1492 C C . ASN A 1 188 ? -10.540 -7.145 21.748 1.00 53.16 188 ASN A C 1
ATOM 1494 O O . ASN A 1 188 ? -11.336 -6.347 22.246 1.00 53.16 188 ASN A O 1
ATOM 1498 N N . MET A 1 189 ? -10.964 -8.242 21.110 1.00 49.97 189 MET A N 1
ATOM 1499 C CA . MET A 1 189 ? -12.383 -8.618 20.995 1.00 49.97 189 MET A CA 1
ATOM 1500 C C . MET A 1 189 ? -12.876 -9.565 22.102 1.00 49.97 189 MET A C 1
ATOM 1502 O O . MET A 1 189 ? -14.017 -10.028 22.060 1.00 49.97 189 MET A O 1
ATOM 1506 N N . GLY A 1 190 ? -12.057 -9.843 23.121 1.00 38.88 190 GLY A N 1
ATOM 1507 C CA . GLY A 1 190 ? -12.479 -10.614 24.294 1.00 38.88 190 GLY A CA 1
ATOM 1508 C C . GLY A 1 190 ? -12.710 -12.106 24.037 1.00 38.88 190 GLY A C 1
ATOM 1509 O O . GLY A 1 190 ? -13.295 -12.785 24.884 1.00 38.88 190 GLY A O 1
ATOM 1510 N N . VAL A 1 191 ? -12.228 -12.648 22.915 1.00 41.06 191 VAL A N 1
ATOM 1511 C CA . VAL A 1 191 ? -12.199 -14.097 22.697 1.00 41.06 191 VAL A CA 1
ATOM 1512 C C . VAL A 1 191 ? -10.935 -14.631 23.359 1.00 41.06 191 VAL A C 1
ATOM 1514 O O . VAL A 1 191 ? -9.902 -14.817 22.726 1.00 41.06 191 VAL A O 1
ATOM 1517 N N . ARG A 1 192 ? -11.012 -14.872 24.673 1.00 31.39 192 ARG A N 1
ATOM 1518 C CA . ARG A 1 192 ? -10.042 -15.750 25.334 1.00 31.39 192 ARG A CA 1
ATOM 1519 C C . ARG A 1 192 ? -10.163 -17.125 24.686 1.00 31.39 192 ARG A C 1
ATOM 1521 O O . ARG A 1 192 ? -11.217 -17.755 24.788 1.00 31.39 192 ARG A O 1
ATOM 1528 N N . SER A 1 193 ? -9.103 -17.562 24.019 1.00 32.75 193 SER A N 1
ATOM 1529 C CA . SER A 1 193 ? -8.908 -18.958 23.651 1.00 32.75 193 SER A CA 1
ATOM 1530 C C . SER A 1 193 ? -9.074 -19.826 24.904 1.00 32.75 193 SER A C 1
ATOM 1532 O O . SER A 1 193 ? -8.507 -19.536 25.961 1.00 32.75 193 SER A O 1
ATOM 1534 N N . VAL A 1 194 ? -9.944 -20.831 24.794 1.00 34.34 194 VAL A N 1
ATOM 1535 C CA . VAL A 1 194 ? -10.116 -21.910 25.778 1.00 34.34 194 VAL A CA 1
ATOM 1536 C C . VAL A 1 194 ? -9.084 -22.987 25.492 1.00 34.34 194 VAL A C 1
ATOM 1538 O O . VAL A 1 194 ? -8.907 -23.295 24.292 1.00 34.34 194 VAL A O 1
#

Secondary structure (DSSP, 8-state):
---GGGSPPHHHHHHHHHHHHHHHHHHHHHHSS--SS-TT---GGGG---SS-TTHHHHHHHTT----EEE-S--THHHHHHHHHHHHHHSS---SEEE-HHHH-TT-THHHHHHHHHHT-SEEEEEESSHHHHHHHHHHHHH--TTSPEEEEEEE--SHHHHHHHHHHT-SEEESSGGGHHHHHHHHTT----

pLDDT: mean 92.01, std 11.2, range [31.39, 98.25]